Protein AF-0000000068866866 (afdb_homodimer)

Structure (mmCIF, N/CA/C/O backbone):
data_AF-0000000068866866-model_v1
#
loop_
_entity.id
_entity.type
_entity.pdbx_description
1 polymer 'Glycerol-3-phosphate dehydrogenase NAD-dependent N-terminal domain-containing protein'
#
loop_
_atom_site.group_PDB
_atom_site.id
_atom_site.type_symbol
_atom_site.label_atom_id
_atom_site.label_alt_id
_atom_site.label_comp_id
_atom_site.label_asym_id
_atom_site.label_entity_id
_atom_site.label_seq_id
_atom_site.pdbx_PDB_ins_code
_atom_site.Cartn_x
_atom_site.Cartn_y
_atom_site.Cartn_z
_atom_site.occupancy
_atom_site.B_iso_or_equiv
_atom_site.auth_seq_id
_atom_site.auth_comp_id
_atom_site.auth_asym_id
_atom_site.auth_atom_id
_atom_site.pdbx_PDB_model_num
ATOM 1 N N . VAL A 1 1 ? 4.801 -1.807 9.375 1 90.44 1 VAL A N 1
ATOM 2 C CA . VAL A 1 1 ? 4.746 -1.269 8.023 1 90.44 1 VAL A CA 1
ATOM 3 C C . VAL A 1 1 ? 5.047 0.228 8.047 1 90.44 1 VAL A C 1
ATOM 5 O O . VAL A 1 1 ? 4.566 0.95 8.922 1 90.44 1 VAL A O 1
ATOM 8 N N . ALA A 1 2 ? 5.969 0.629 7.219 1 95.12 2 ALA A N 1
ATOM 9 C CA . ALA A 1 2 ? 6.246 2.049 7.012 1 95.12 2 ALA A CA 1
ATOM 10 C C . ALA A 1 2 ? 5.812 2.494 5.617 1 95.12 2 ALA A C 1
ATOM 12 O O . ALA A 1 2 ? 6.25 1.925 4.617 1 95.12 2 ALA A O 1
ATOM 13 N N . LEU A 1 3 ? 4.949 3.484 5.59 1 97 3 LEU A N 1
ATOM 14 C CA . LEU A 1 3 ? 4.512 4.082 4.332 1 97 3 LEU A CA 1
ATOM 15 C C . LEU A 1 3 ? 5.238 5.398 4.074 1 97 3 LEU A C 1
ATOM 17 O O . LEU A 1 3 ? 5.203 6.305 4.91 1 97 3 LEU A O 1
ATOM 21 N N . ILE A 1 4 ? 5.906 5.434 2.93 1 97.19 4 ILE A N 1
ATOM 22 C CA . ILE A 1 4 ? 6.699 6.613 2.596 1 97.19 4 ILE A CA 1
ATOM 23 C C . ILE A 1 4 ? 5.926 7.5 1.623 1 97.19 4 ILE A C 1
ATOM 25 O O . ILE A 1 4 ? 5.793 7.168 0.442 1 97.19 4 ILE A O 1
ATOM 29 N N . GLY A 1 5 ? 5.453 8.641 2.098 1 95.38 5 GLY A N 1
ATOM 30 C CA . GLY A 1 5 ? 4.629 9.57 1.336 1 95.38 5 GLY A CA 1
ATOM 31 C C . GLY A 1 5 ? 3.236 9.742 1.915 1 95.38 5 GLY A C 1
ATOM 32 O O . GLY A 1 5 ? 2.537 8.766 2.17 1 95.38 5 GLY A O 1
ATOM 33 N N . SER A 1 6 ? 2.861 10.992 2.033 1 97.06 6 SER A N 1
ATOM 34 C CA . SER A 1 6 ? 1.593 11.312 2.678 1 97.06 6 SER A CA 1
ATOM 35 C C . SER A 1 6 ? 0.763 12.258 1.82 1 97.06 6 SER A C 1
ATOM 37 O O . SER A 1 6 ? -0.135 12.938 2.326 1 97.06 6 SER A O 1
ATOM 39 N N . GLY A 1 7 ? 1.132 12.352 0.548 1 95.06 7 GLY A N 1
ATOM 40 C CA . GLY A 1 7 ? 0.255 13.086 -0.352 1 95.06 7 GLY A CA 1
ATOM 41 C C . GLY A 1 7 ? -1.134 12.484 -0.452 1 95.06 7 GLY A C 1
ATOM 42 O O . GLY A 1 7 ? -1.554 11.727 0.427 1 95.06 7 GLY A O 1
ATOM 43 N N . ASN A 1 8 ? -1.877 12.891 -1.508 1 93 8 ASN A N 1
ATOM 44 C CA . ASN A 1 8 ? -3.229 12.391 -1.732 1 93 8 ASN A CA 1
ATOM 45 C C . ASN A 1 8 ? -3.254 10.867 -1.837 1 93 8 ASN A C 1
ATOM 47 O O . ASN A 1 8 ? -3.902 10.195 -1.032 1 93 8 ASN A O 1
ATOM 51 N N . TRP A 1 9 ? -2.355 10.359 -2.723 1 90.44 9 TRP A N 1
ATOM 52 C CA . TRP A 1 9 ? -2.332 8.922 -2.969 1 90.44 9 TRP A CA 1
ATOM 53 C C . TRP A 1 9 ? -1.753 8.172 -1.772 1 9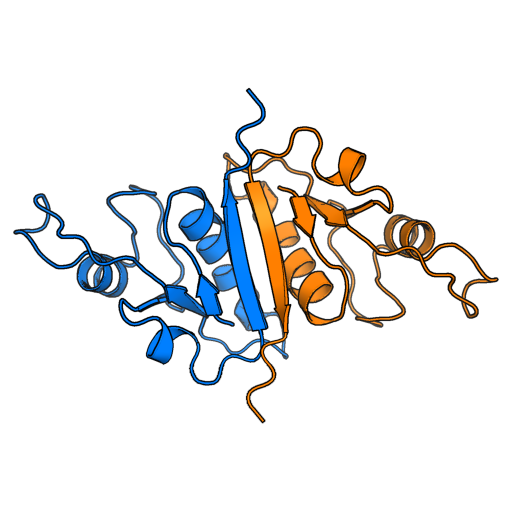0.44 9 TRP A C 1
ATOM 55 O O . TRP A 1 9 ? -2.229 7.09 -1.419 1 90.44 9 TRP A O 1
ATOM 65 N N . GLY A 1 10 ? -0.728 8.727 -1.109 1 94.62 10 GLY A N 1
ATOM 66 C CA . GLY A 1 10 ? -0.168 8.117 0.088 1 94.62 10 GLY A CA 1
ATOM 67 C C . GLY A 1 10 ? -1.172 7.992 1.219 1 94.62 10 GLY A C 1
ATOM 68 O O . GLY A 1 10 ? -1.282 6.938 1.844 1 94.62 10 GLY A O 1
ATOM 69 N N . SER A 1 11 ? -1.914 9.031 1.444 1 95.25 11 SER A N 1
ATOM 70 C CA . SER A 1 11 ? -2.924 9.031 2.498 1 95.25 11 SER A CA 1
ATOM 71 C C . SER A 1 11 ? -4.043 8.039 2.186 1 95.25 11 SER A C 1
ATOM 73 O O . SER A 1 11 ? -4.547 7.363 3.082 1 95.25 11 SER A O 1
ATOM 75 N N . ALA A 1 12 ? -4.426 7.977 0.932 1 91.5 12 ALA A N 1
ATOM 76 C CA . ALA A 1 12 ? -5.457 7.027 0.52 1 91.5 12 ALA A CA 1
ATOM 77 C C . ALA A 1 12 ? -5.016 5.59 0.779 1 91.5 12 ALA A C 1
ATOM 79 O O . ALA A 1 12 ? -5.766 4.797 1.353 1 91.5 12 ALA A O 1
ATOM 80 N N . ILE A 1 13 ? -3.779 5.324 0.356 1 92.56 13 ILE A N 1
ATOM 81 C CA . ILE A 1 13 ? -3.238 3.98 0.548 1 92.56 13 ILE A CA 1
ATOM 82 C C . ILE A 1 13 ? -3.1 3.689 2.041 1 92.56 13 ILE A C 1
ATOM 84 O O . ILE A 1 13 ? -3.387 2.576 2.49 1 92.56 13 ILE A O 1
ATOM 88 N N . ALA A 1 14 ? -2.652 4.672 2.797 1 93.75 14 ALA A N 1
ATOM 89 C CA . ALA A 1 14 ? -2.566 4.516 4.246 1 93.75 14 ALA A CA 1
ATOM 90 C C . ALA A 1 14 ? -3.916 4.117 4.836 1 93.75 14 ALA A C 1
ATOM 92 O O . ALA A 1 14 ? -3.984 3.254 5.715 1 93.75 14 ALA A O 1
ATOM 93 N N . THR A 1 15 ? -4.98 4.754 4.34 1 91.31 15 THR A N 1
ATOM 94 C CA . THR A 1 15 ? -6.324 4.461 4.824 1 91.31 15 THR A CA 1
ATOM 95 C C . THR A 1 15 ? -6.688 3.002 4.562 1 91.31 15 THR A C 1
ATOM 97 O O . THR A 1 15 ? -7.168 2.305 5.457 1 91.31 15 THR A O 1
ATOM 100 N N . GLU A 1 16 ? -6.387 2.547 3.393 1 88.12 16 GLU A N 1
ATOM 101 C CA . GLU A 1 16 ? -6.723 1.18 3.008 1 88.12 16 GLU A CA 1
ATOM 102 C C . GLU A 1 16 ? -5.938 0.164 3.834 1 88.12 16 GLU A C 1
ATOM 104 O O . GLU A 1 16 ? -6.496 -0.835 4.293 1 88.12 16 GLU A O 1
ATOM 109 N N . ILE A 1 17 ? -4.664 0.396 4.031 1 89.75 17 ILE A N 1
ATOM 110 C CA . ILE A 1 17 ? -3.805 -0.521 4.773 1 89.75 17 ILE A CA 1
ATOM 111 C C . ILE A 1 17 ? -4.195 -0.517 6.246 1 89.75 17 ILE A C 1
ATOM 113 O O . ILE A 1 17 ? -4.223 -1.567 6.891 1 89.75 17 ILE A O 1
ATOM 117 N N . GLY A 1 18 ? -4.484 0.622 6.75 1 89.19 18 GLY A N 1
ATOM 118 C CA . GLY A 1 18 ? -4.781 0.773 8.164 1 89.19 18 GLY A CA 1
ATOM 119 C C . GLY A 1 18 ? -6.066 0.083 8.586 1 89.19 18 GLY A C 1
ATOM 120 O O . GLY A 1 18 ? -6.184 -0.392 9.719 1 89.19 18 GLY A O 1
ATOM 121 N N . ILE A 1 19 ? -7.047 0.023 7.711 1 83.56 19 ILE A N 1
ATOM 122 C CA . ILE A 1 19 ? -8.344 -0.582 8.008 1 83.56 19 ILE A CA 1
ATOM 123 C C . ILE A 1 19 ? -8.164 -2.08 8.242 1 83.56 19 ILE A C 1
ATOM 125 O O . ILE A 1 19 ? -8.797 -2.65 9.141 1 83.56 19 ILE A O 1
ATOM 129 N N . ASN A 1 20 ? -7.25 -2.729 7.496 1 72.25 20 ASN A N 1
ATOM 130 C CA . ASN A 1 20 ? -7.16 -4.184 7.535 1 72.25 20 ASN A CA 1
ATOM 131 C C . ASN A 1 20 ? -5.898 -4.648 8.258 1 72.25 20 ASN A C 1
ATOM 133 O O . ASN A 1 20 ? -5.656 -5.848 8.391 1 72.25 20 ASN A O 1
ATOM 137 N N . ALA A 1 21 ? -5.074 -3.734 8.641 1 64.62 21 ALA A N 1
ATOM 138 C CA . ALA A 1 21 ? -3.82 -4.125 9.281 1 64.62 21 ALA A CA 1
ATOM 139 C C . ALA A 1 21 ? -4.074 -5.059 10.461 1 64.62 21 ALA A C 1
ATOM 141 O O . ALA A 1 21 ? -3.264 -5.945 10.742 1 64.62 21 ALA A O 1
ATOM 142 N N . LYS A 1 22 ? -5.176 -4.941 10.938 1 58.34 22 LYS A N 1
ATOM 143 C CA . LYS A 1 22 ? -5.527 -5.816 12.055 1 58.34 22 LYS A CA 1
ATOM 144 C C . LYS A 1 22 ? -5.855 -7.223 11.57 1 58.34 22 LYS A C 1
ATOM 146 O O . LYS A 1 22 ? -5.707 -8.195 12.312 1 58.34 22 LYS A O 1
ATOM 151 N N . ALA A 1 23 ? -6.195 -7.289 10.289 1 58.22 23 ALA A N 1
ATOM 152 C CA . ALA A 1 23 ? -6.688 -8.57 9.797 1 58.22 23 ALA A CA 1
ATOM 153 C C . ALA A 1 23 ? -5.535 -9.492 9.406 1 58.22 23 ALA A C 1
ATOM 155 O O . ALA A 1 23 ? -5.703 -10.711 9.312 1 58.22 23 ALA A O 1
ATOM 156 N N . CYS A 1 24 ? -4.359 -8.836 9.188 1 60.03 24 CYS A N 1
ATOM 157 C CA . CYS A 1 24 ? -3.205 -9.633 8.805 1 60.03 24 CYS A CA 1
ATOM 158 C C . CYS A 1 24 ? -2.254 -9.82 9.977 1 60.03 24 CYS A C 1
ATOM 160 O O . CYS A 1 24 ? -1.756 -8.844 10.539 1 60.03 24 CYS A O 1
ATOM 162 N N . ALA A 1 25 ? -2.188 -11.039 10.453 1 57 25 ALA A N 1
ATOM 163 C CA . ALA A 1 25 ? -1.415 -11.398 11.641 1 57 25 ALA A CA 1
ATOM 164 C C . ALA A 1 25 ? 0.018 -10.883 11.539 1 57 25 ALA A C 1
ATOM 166 O O . ALA A 1 25 ? 0.652 -10.594 12.555 1 57 25 ALA A O 1
ATOM 167 N N . ASP A 1 26 ? 0.473 -10.75 10.25 1 58.91 26 ASP A N 1
ATOM 168 C CA . ASP A 1 26 ? 1.887 -10.422 10.102 1 58.91 26 ASP A CA 1
ATOM 169 C C . ASP A 1 26 ? 2.105 -8.914 10.141 1 58.91 26 ASP A C 1
ATOM 171 O O . ASP A 1 26 ? 3.246 -8.445 10.133 1 58.91 26 ASP A O 1
ATOM 175 N N . PHE A 1 27 ? 0.975 -8.242 10.18 1 63.31 27 PHE A N 1
ATOM 176 C CA . PHE A 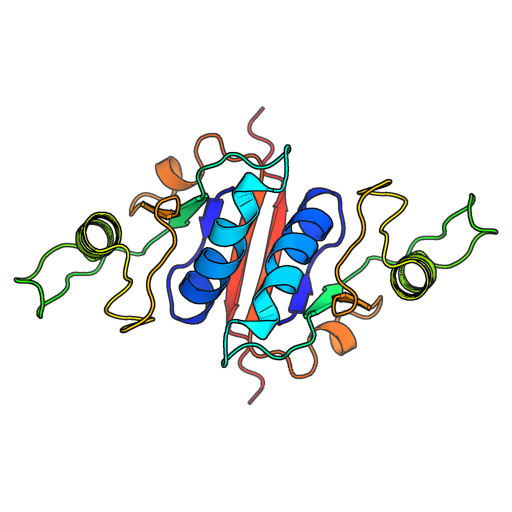1 27 ? 1.096 -6.785 10.219 1 63.31 27 PHE A CA 1
ATOM 177 C C . PHE A 1 27 ? 1.02 -6.273 11.656 1 63.31 27 PHE A C 1
ATOM 179 O O . PHE A 1 27 ? 0.247 -6.789 12.461 1 63.31 27 PHE A O 1
ATOM 186 N N . GLU A 1 28 ? 2.129 -5.508 11.891 1 68.25 28 GLU A N 1
ATOM 187 C CA . GLU A 1 28 ? 1.928 -4.734 13.109 1 68.25 28 GLU A CA 1
ATOM 188 C C . GLU A 1 28 ? 0.646 -3.908 13.039 1 68.25 28 GLU A C 1
ATOM 190 O O . GLU A 1 28 ? 0.232 -3.492 11.953 1 68.25 28 GLU A O 1
ATOM 195 N N . ASP A 1 29 ? 0.071 -3.678 14.07 1 77.88 29 ASP A N 1
ATOM 196 C CA . ASP A 1 29 ? -1.198 -2.965 14.18 1 77.88 29 ASP A CA 1
ATOM 197 C C . ASP A 1 29 ? -1.052 -1.512 13.734 1 77.88 29 ASP A C 1
ATOM 199 O O . ASP A 1 29 ? -1.978 -0.938 13.156 1 77.88 29 ASP A O 1
ATOM 203 N N . GLU A 1 30 ? 0.213 -1.09 13.914 1 89.56 30 GLU A N 1
ATOM 204 C CA . GLU A 1 30 ? 0.422 0.323 13.617 1 89.56 30 GLU A CA 1
ATOM 205 C C . GLU A 1 30 ? 1.102 0.505 12.258 1 89.56 30 GLU A C 1
ATOM 207 O O . GLU A 1 30 ? 2.014 -0.247 11.914 1 89.56 30 GLU A O 1
ATOM 212 N N . VAL A 1 31 ? 0.614 1.488 11.523 1 94.19 31 VAL A N 1
ATOM 213 C CA . VAL A 1 31 ? 1.225 1.891 10.258 1 94.19 31 VAL A CA 1
ATOM 214 C C . VAL A 1 31 ? 1.841 3.281 10.398 1 94.19 31 VAL A C 1
ATOM 216 O O . VAL A 1 31 ? 1.139 4.25 10.703 1 94.19 31 VAL A O 1
ATOM 219 N N . HIS A 1 32 ? 3.148 3.342 10.25 1 96.69 32 HIS A N 1
ATOM 220 C CA . HIS A 1 32 ? 3.812 4.641 10.242 1 96.69 32 HIS A CA 1
ATOM 221 C C . HIS A 1 32 ? 3.785 5.262 8.852 1 96.69 32 HIS A C 1
ATOM 223 O O . HIS A 1 32 ? 4.133 4.605 7.867 1 96.69 32 HIS A O 1
ATOM 229 N N . MET A 1 33 ? 3.326 6.469 8.781 1 98.25 33 MET A N 1
ATOM 230 C CA . MET A 1 33 ? 3.297 7.219 7.531 1 98.25 33 MET A CA 1
ATOM 231 C C . MET A 1 33 ? 4.246 8.414 7.59 1 98.25 33 MET A C 1
ATOM 233 O O . MET A 1 33 ? 4.109 9.281 8.453 1 98.25 33 MET A O 1
ATOM 237 N N . TRP A 1 34 ? 5.227 8.477 6.625 1 98.56 34 TRP A N 1
ATOM 238 C CA . TRP A 1 34 ? 6.18 9.578 6.594 1 98.56 34 TRP A CA 1
ATOM 239 C C . TRP A 1 34 ? 5.562 10.812 5.945 1 98.56 34 TRP A C 1
ATOM 241 O O . TRP A 1 34 ? 4.91 10.711 4.902 1 98.56 34 TRP A O 1
ATOM 251 N N . VAL A 1 35 ? 5.715 11.867 6.59 1 98.5 35 VAL A N 1
ATOM 252 C CA . VAL A 1 35 ? 5.195 13.156 6.141 1 98.5 35 VAL A CA 1
ATOM 253 C C . VAL A 1 35 ? 6.336 14.172 6.043 1 98.5 35 VAL A C 1
ATOM 255 O O . VAL A 1 35 ? 7.082 14.367 7.004 1 98.5 35 VAL A O 1
ATOM 258 N N . PHE A 1 36 ? 6.566 14.742 4.809 1 97.38 36 PHE A N 1
ATOM 259 C CA . PHE A 1 36 ? 7.395 15.938 4.758 1 97.38 36 PHE A CA 1
ATOM 260 C C . PHE A 1 36 ? 6.715 17.094 5.473 1 97.38 36 PHE A C 1
ATOM 262 O O . PHE A 1 36 ? 5.684 17.594 5.016 1 97.38 36 PHE A O 1
ATOM 269 N N . GLU A 1 37 ? 7.332 17.484 6.621 1 98 37 GLU A N 1
ATOM 270 C CA . GLU A 1 37 ? 6.617 18.375 7.531 1 98 37 GLU A CA 1
ATOM 271 C C . GLU A 1 37 ? 6.254 19.688 6.848 1 98 37 GLU A C 1
ATOM 273 O O . GLU A 1 37 ? 7.066 20.25 6.121 1 98 37 GLU A O 1
ATOM 278 N N . GLU A 1 38 ? 5.102 20.031 6.91 1 97.88 38 GLU A N 1
ATOM 279 C CA . GLU A 1 38 ? 4.504 21.312 6.527 1 97.88 38 GLU A CA 1
ATOM 280 C C . GLU A 1 38 ? 3.611 21.859 7.641 1 97.88 38 GLU A C 1
ATOM 282 O O . GLU A 1 38 ? 3.338 21.172 8.625 1 97.88 38 GLU A O 1
ATOM 287 N N . TYR A 1 39 ? 3.287 23.094 7.461 1 98.25 39 TYR A N 1
ATOM 288 C CA . TYR A 1 39 ? 2.494 23.719 8.516 1 98.25 39 TYR A CA 1
ATOM 289 C C . TYR A 1 39 ? 1.117 24.125 8 1 98.25 39 TYR A C 1
ATOM 291 O O . TYR A 1 39 ? 0.992 24.641 6.891 1 98.25 39 TYR A O 1
ATOM 299 N N . VAL A 1 40 ? 0.07 23.828 8.852 1 97.88 40 VAL A N 1
ATOM 300 C CA . VAL A 1 40 ? -1.325 23.984 8.445 1 97.88 40 VAL A CA 1
ATOM 301 C C . VAL A 1 40 ? -1.853 25.328 8.922 1 97.88 40 VAL A C 1
ATOM 303 O O . VAL A 1 40 ? -2.205 25.5 10.094 1 97.88 40 VAL A O 1
ATOM 306 N N . LYS A 1 41 ? -2.002 26.25 8.023 1 96.88 41 LYS A N 1
ATOM 307 C CA . LYS A 1 41 ? -2.438 27.594 8.359 1 96.88 41 LYS A CA 1
ATOM 308 C C . LYS A 1 41 ? -3.83 27.594 8.984 1 96.88 41 LYS A C 1
ATOM 310 O O . LYS A 1 41 ? -4.07 28.266 9.992 1 96.88 41 LYS A O 1
ATOM 315 N N . GLU A 1 42 ? -4.715 26.734 8.47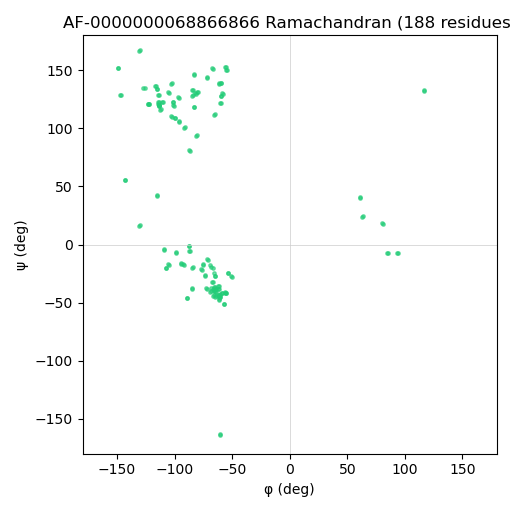7 1 95.25 42 GLU A N 1
ATOM 316 C CA . GLU A 1 42 ? -6.105 26.641 8.922 1 95.25 42 GLU A CA 1
ATOM 317 C C . GLU A 1 42 ? -6.203 26.031 10.312 1 95.25 42 GLU A C 1
ATOM 319 O O . GLU A 1 42 ? -7.238 26.125 10.977 1 95.25 42 GLU A O 1
ATOM 324 N N . GLU A 1 43 ? -5.121 25.469 10.711 1 96.25 43 GLU A N 1
ATOM 325 C CA . GLU A 1 43 ? -5.031 24.891 12.055 1 96.25 43 GLU A CA 1
ATOM 326 C C . GLU A 1 43 ? -4.012 25.641 12.898 1 96.25 43 GLU A C 1
ATOM 328 O O . GLU A 1 43 ? -3.148 25.031 13.531 1 96.25 43 GLU A O 1
ATOM 333 N N . ASP A 1 44 ? -3.973 26.953 12.836 1 96.31 44 ASP A N 1
ATOM 334 C CA . ASP A 1 44 ? -3.148 27.859 13.633 1 96.31 44 ASP A CA 1
ATOM 335 C C . ASP A 1 44 ? -1.663 27.625 13.359 1 96.31 44 ASP A C 1
ATOM 337 O O . ASP A 1 44 ? -0.835 27.734 14.266 1 96.31 44 ASP A O 1
ATOM 341 N N . GLY A 1 45 ? -1.328 27.094 12.211 1 97.75 45 GLY A N 1
ATOM 342 C CA . GLY A 1 45 ? 0.066 26.922 11.836 1 97.75 45 GLY A CA 1
ATOM 343 C C . GLY A 1 45 ? 0.707 25.703 12.461 1 97.75 45 GLY A C 1
ATOM 344 O O . GLY A 1 45 ? 1.934 25.594 12.531 1 97.75 45 GLY A O 1
ATOM 345 N N . LYS A 1 46 ? -0.116 24.812 12.914 1 98.38 46 LYS A N 1
ATOM 346 C CA . LYS A 1 46 ? 0.402 23.578 13.5 1 98.38 46 LYS A CA 1
ATOM 347 C C . LYS A 1 46 ? 1.072 22.703 12.438 1 98.38 46 LYS A C 1
ATOM 349 O O . LYS A 1 46 ? 0.705 22.766 11.258 1 98.38 46 LYS A O 1
ATOM 354 N N . PRO A 1 47 ? 2.094 21.875 12.922 1 98.62 47 PRO A N 1
ATOM 355 C CA . PRO A 1 47 ? 2.674 20.906 11.984 1 98.62 47 PRO A CA 1
ATOM 356 C C . PRO A 1 47 ? 1.646 19.922 11.445 1 98.62 47 PRO A C 1
ATOM 358 O O . PRO A 1 47 ? 0.768 19.469 12.188 1 98.62 47 PRO A O 1
ATOM 361 N N . LEU A 1 48 ? 1.729 19.625 10.203 1 98.75 48 LEU A N 1
ATOM 362 C CA . LEU A 1 48 ? 0.78 18.703 9.57 1 98.75 48 LEU A CA 1
ATOM 363 C C . LEU A 1 48 ? 0.756 17.359 10.289 1 98.75 48 LEU A C 1
ATOM 365 O O . LEU A 1 48 ? -0.309 16.766 10.461 1 98.75 48 LEU A O 1
ATOM 369 N N . THR A 1 49 ? 1.957 16.812 10.703 1 98.75 49 THR A N 1
ATOM 370 C CA . THR A 1 49 ? 2.004 15.539 11.414 1 98.75 49 THR A CA 1
ATOM 371 C C . THR A 1 49 ? 1.185 15.602 12.695 1 98.75 49 THR A C 1
ATOM 373 O O . THR A 1 49 ? 0.45 14.664 13.016 1 98.75 49 THR A O 1
ATOM 376 N N . GLN A 1 50 ? 1.292 16.703 13.406 1 98.75 50 GLN A N 1
ATOM 377 C CA . GLN A 1 50 ? 0.51 16.859 14.625 1 98.75 50 GLN A CA 1
ATOM 378 C C . GLN A 1 50 ? -0.985 16.891 14.32 1 98.75 50 GLN A C 1
ATOM 380 O O . GLN A 1 50 ? -1.776 16.25 15.008 1 98.75 50 GLN A O 1
ATOM 385 N N . VAL A 1 51 ? -1.376 17.625 13.305 1 98.69 51 VAL A N 1
ATOM 386 C CA . VAL A 1 51 ? -2.775 17.75 12.906 1 98.69 51 VAL A CA 1
ATOM 387 C C . VAL A 1 51 ? -3.318 16.375 12.516 1 98.69 51 VAL A C 1
ATOM 389 O O . VAL A 1 51 ? -4.395 15.977 12.969 1 98.69 51 VAL A O 1
ATOM 392 N N . ILE A 1 52 ? -2.59 15.586 11.734 1 98.69 52 ILE A N 1
ATOM 393 C CA . ILE A 1 52 ? -3.008 14.258 11.297 1 98.69 52 ILE A CA 1
ATOM 394 C C . ILE A 1 52 ? -3.186 13.352 12.508 1 98.69 52 ILE A C 1
ATOM 396 O O . ILE A 1 52 ? -4.191 12.648 12.625 1 98.69 52 ILE A O 1
ATOM 400 N N . ASN A 1 53 ? -2.23 13.445 13.43 1 98.62 53 ASN A N 1
ATOM 401 C CA . ASN A 1 53 ? -2.254 12.531 14.57 1 98.62 53 ASN A CA 1
ATOM 402 C C . ASN A 1 53 ? -3.352 12.906 15.562 1 98.62 53 ASN A C 1
ATOM 404 O O . ASN A 1 53 ? -3.895 12.039 16.25 1 98.62 53 ASN A O 1
ATOM 408 N N . GLU A 1 54 ? -3.742 14.109 15.625 1 98.38 54 GLU A N 1
ATOM 409 C CA . GLU A 1 54 ? -4.781 14.57 16.547 1 98.38 54 GLU A CA 1
ATOM 410 C C . GLU A 1 54 ? -6.172 14.359 15.945 1 98.38 54 GLU A C 1
ATOM 412 O O . GLU A 1 54 ? -7.094 13.938 16.656 1 98.38 54 GLU A O 1
ATOM 417 N N . LEU A 1 55 ? -6.336 14.57 14.641 1 98 55 LEU A N 1
ATOM 418 C CA . LEU A 1 55 ? -7.656 14.586 14.023 1 98 55 LEU A CA 1
ATOM 419 C C . LEU A 1 55 ? -7.891 13.305 13.227 1 98 55 LEU A C 1
ATOM 421 O O . LEU A 1 55 ? -9.008 13.039 12.781 1 98 55 LEU A O 1
ATOM 425 N N . ASN A 1 56 ? -6.785 12.602 12.953 1 98.31 56 ASN A N 1
ATOM 426 C CA . ASN A 1 56 ? -6.824 11.445 12.062 1 98.31 56 ASN A CA 1
ATOM 427 C C . ASN A 1 56 ? -7.293 11.828 10.664 1 98.31 56 ASN A C 1
ATOM 429 O O . ASN A 1 56 ? -8.086 11.109 10.055 1 98.31 56 ASN A O 1
ATOM 433 N N . GLU A 1 57 ? -6.785 12.93 10.297 1 98.06 57 GLU A N 1
ATOM 434 C CA . GLU A 1 57 ? -7.133 13.445 8.977 1 98.06 57 GLU A CA 1
ATOM 435 C C . GLU A 1 57 ? -5.969 14.211 8.359 1 98.06 57 GLU A C 1
ATOM 437 O O . GLU A 1 57 ? -5.348 15.055 9.023 1 98.06 57 GLU A O 1
ATOM 442 N N . ASN A 1 58 ? -5.598 13.891 7.164 1 98.19 58 ASN A N 1
ATOM 443 C CA . ASN A 1 58 ? -4.707 14.742 6.379 1 98.19 58 ASN A CA 1
ATOM 444 C C . ASN A 1 58 ? -5.469 15.891 5.719 1 98.19 58 ASN A C 1
ATOM 446 O O . ASN A 1 58 ? -5.934 15.758 4.586 1 98.19 58 ASN A O 1
ATOM 450 N N . VAL A 1 59 ? -5.488 16.953 6.359 1 98.12 59 VAL A N 1
ATOM 451 C CA . VAL A 1 59 ? -6.3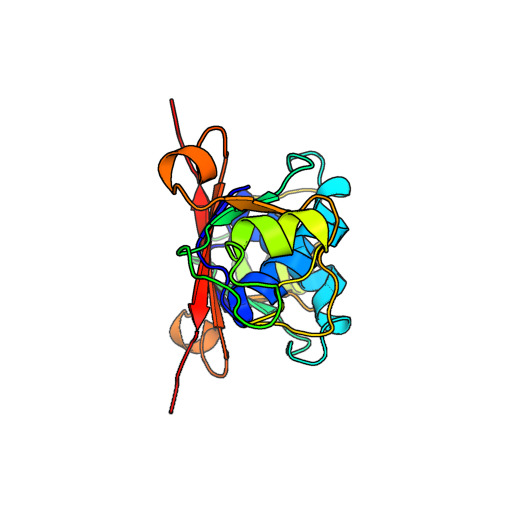98 18.031 5.992 1 98.12 59 VAL A CA 1
ATOM 452 C C . VAL A 1 59 ? -5.887 18.734 4.738 1 98.12 59 VAL A C 1
ATOM 454 O O . VAL A 1 59 ? -6.625 19.484 4.09 1 98.12 59 VAL A O 1
ATOM 457 N N . ILE A 1 60 ? -4.633 18.562 4.371 1 97.69 60 ILE A N 1
ATOM 458 C CA . ILE A 1 60 ? -4.066 19.219 3.195 1 97.69 60 ILE A CA 1
ATOM 459 C C . ILE A 1 60 ? -4.27 18.328 1.966 1 97.69 60 ILE A C 1
ATOM 461 O O . ILE A 1 60 ? -4.781 18.781 0.942 1 97.69 60 ILE A O 1
ATOM 465 N N . TYR A 1 61 ? -4.016 17.109 2.049 1 96.38 61 TYR A N 1
ATOM 466 C CA . TYR A 1 61 ? -3.914 16.297 0.841 1 96.38 61 TYR A CA 1
ATOM 467 C C . TYR A 1 61 ? -5.121 15.375 0.698 1 96.38 61 TYR A C 1
ATOM 469 O O . TYR A 1 61 ? -5.391 14.859 -0.389 1 96.38 61 TYR A O 1
ATOM 477 N N . LEU A 1 62 ? -5.836 15.109 1.786 1 96.19 62 LEU A N 1
ATOM 478 C CA . LEU A 1 62 ? -7.008 14.242 1.744 1 96.19 62 LEU A CA 1
ATOM 479 C C . LEU A 1 62 ? -8.094 14.75 2.691 1 96.19 62 LEU A C 1
ATOM 481 O O . LEU A 1 62 ? -8.539 14.016 3.574 1 96.19 62 LEU A O 1
ATOM 485 N N . PRO A 1 63 ? -8.469 15.969 2.514 1 96.75 63 PRO A N 1
ATOM 486 C CA . PRO A 1 63 ? -9.445 16.578 3.428 1 96.75 63 PRO A CA 1
ATOM 487 C C . PRO A 1 63 ? -10.797 15.859 3.408 1 96.75 63 PRO A C 1
ATOM 489 O O . PRO A 1 63 ? -11.25 15.43 2.35 1 96.75 63 PRO A O 1
ATOM 492 N N . GLY A 1 64 ? -11.414 15.68 4.543 1 95.25 64 GLY A N 1
ATOM 493 C CA . GLY A 1 64 ? -12.758 15.117 4.641 1 95.25 64 GLY A CA 1
ATOM 494 C C . GLY A 1 64 ? -12.766 13.617 4.84 1 95.25 64 GLY A C 1
ATOM 495 O O . GLY A 1 64 ? -13.812 13.023 5.066 1 95.25 64 GLY A O 1
ATOM 496 N N . ILE A 1 6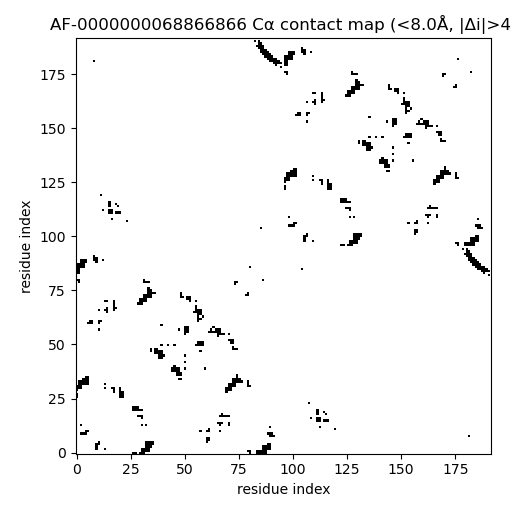5 ? -11.664 12.977 4.766 1 94.06 65 ILE A N 1
ATOM 497 C CA . ILE A 1 65 ? -11.562 11.531 4.934 1 94.06 65 ILE A CA 1
ATOM 498 C C . ILE A 1 65 ? -10.766 11.219 6.199 1 94.06 65 ILE A C 1
ATOM 500 O O . ILE A 1 65 ? -9.656 11.719 6.383 1 94.06 65 ILE A O 1
ATOM 504 N N . LYS A 1 66 ? -11.328 10.391 7.035 1 95.69 66 LYS A N 1
ATOM 505 C CA . LYS A 1 66 ? -10.641 9.992 8.266 1 95.69 66 LYS A CA 1
ATOM 506 C C . LYS A 1 66 ? -9.695 8.828 8.008 1 95.69 66 LYS A C 1
ATOM 508 O O . LYS A 1 66 ? -10.062 7.855 7.348 1 95.69 66 LYS A O 1
ATOM 513 N N . LEU A 1 67 ? -8.555 9.023 8.531 1 95.88 67 LEU A N 1
ATOM 514 C CA . LEU A 1 67 ? -7.613 7.91 8.57 1 95.88 67 LEU A CA 1
ATOM 515 C C . LEU A 1 67 ? -7.883 7.016 9.773 1 95.88 67 LEU A C 1
ATOM 517 O O . LEU A 1 67 ? -8.32 7.492 10.828 1 95.88 67 LEU A O 1
ATOM 521 N N . PRO A 1 68 ? -7.633 5.781 9.539 1 94.44 68 PRO A N 1
ATOM 522 C CA . PRO A 1 68 ? -7.707 4.91 10.719 1 94.44 68 PRO A CA 1
ATOM 523 C C . PRO A 1 68 ? -6.781 5.367 11.844 1 94.44 68 PRO A C 1
ATOM 525 O O . PRO A 1 68 ? -5.699 5.898 11.586 1 94.44 68 PRO A O 1
ATOM 528 N N . LYS A 1 69 ? -7.125 5.062 13.086 1 95.06 69 LYS A N 1
ATOM 529 C CA . LYS A 1 69 ? -6.414 5.555 14.266 1 95.06 69 LYS A CA 1
ATOM 530 C C . LYS A 1 69 ? -5.008 4.973 14.344 1 95.06 69 LYS A C 1
ATOM 532 O O . LYS A 1 69 ? -4.141 5.523 15.031 1 95.06 69 LYS A O 1
ATOM 537 N N . ASN A 1 70 ? -4.836 3.898 13.648 1 94.62 70 ASN A N 1
ATOM 538 C CA . ASN A 1 70 ? -3.545 3.227 13.742 1 94.62 70 ASN A CA 1
ATOM 539 C C . ASN A 1 70 ? -2.543 3.793 12.742 1 94.62 70 ASN A C 1
ATOM 541 O O . ASN A 1 70 ? -1.399 3.336 12.672 1 94.62 70 ASN A O 1
ATOM 545 N N . ILE A 1 71 ? -2.965 4.746 11.961 1 96.25 71 ILE A N 1
ATOM 546 C CA . ILE A 1 71 ? -2.029 5.465 11.109 1 96.25 71 ILE A CA 1
ATOM 547 C C . ILE A 1 71 ? -1.347 6.574 11.906 1 96.25 71 ILE A C 1
ATOM 549 O O . ILE A 1 71 ? -2.01 7.48 12.414 1 96.25 71 ILE A O 1
ATOM 553 N N . ILE A 1 72 ? -0.051 6.48 12.016 1 97.62 72 ILE A N 1
ATOM 554 C CA . ILE A 1 72 ? 0.716 7.465 12.773 1 97.62 72 ILE A CA 1
ATOM 555 C C . ILE A 1 72 ? 1.618 8.258 11.828 1 97.62 72 ILE A C 1
ATOM 557 O O . ILE A 1 72 ? 2.5 7.688 11.188 1 97.62 72 ILE A O 1
ATOM 561 N N . ALA A 1 73 ? 1.442 9.531 11.781 1 98.62 73 ALA A N 1
ATOM 562 C CA . ALA A 1 73 ? 2.254 10.398 10.93 1 98.62 73 ALA A CA 1
ATOM 563 C C . ALA A 1 73 ? 3.582 10.734 11.602 1 98.62 73 ALA A C 1
ATOM 565 O O . ALA A 1 73 ? 3.613 11.125 12.773 1 98.62 73 ALA A O 1
ATOM 566 N N . LYS A 1 74 ? 4.641 10.57 10.891 1 98.5 74 LYS A N 1
ATOM 567 C CA . LYS A 1 74 ? 5.984 10.844 11.391 1 98.5 74 LYS A CA 1
ATOM 568 C C . LYS A 1 74 ? 6.742 11.781 10.453 1 98.5 74 LYS A C 1
ATOM 570 O O . LYS A 1 74 ? 6.793 11.555 9.242 1 98.5 74 LYS A O 1
ATOM 575 N N . PRO A 1 75 ? 7.41 12.781 10.977 1 98.31 75 PRO A N 1
ATOM 576 C CA . PRO A 1 75 ? 8.141 13.727 10.133 1 98.31 75 PRO A CA 1
ATOM 577 C C . PRO A 1 75 ? 9.602 13.32 9.922 1 98.31 75 PRO A C 1
ATOM 579 O O . PRO A 1 75 ? 10.273 13.867 9.047 1 98.31 75 PRO A O 1
ATOM 582 N N . ASP A 1 76 ? 10.109 12.438 10.758 1 98.19 76 ASP A N 1
ATOM 583 C CA . ASP A 1 76 ? 11.469 11.93 10.633 1 98.19 76 ASP A CA 1
ATOM 584 C C . ASP A 1 76 ? 11.492 10.555 9.977 1 98.19 76 ASP A C 1
ATOM 586 O O . ASP A 1 76 ? 10.93 9.594 10.508 1 98.19 76 ASP A O 1
ATOM 590 N N . ILE A 1 77 ? 12.133 10.461 8.875 1 96.75 77 ILE A N 1
ATOM 591 C CA . ILE A 1 77 ? 12.102 9.242 8.078 1 96.75 77 ILE A CA 1
ATOM 592 C C . ILE A 1 77 ? 12.75 8.102 8.859 1 96.75 77 ILE A C 1
ATOM 594 O O . ILE A 1 77 ? 12.32 6.949 8.766 1 96.75 77 ILE A O 1
ATOM 598 N N . LYS A 1 78 ? 13.836 8.414 9.594 1 96.5 78 LYS A N 1
ATOM 599 C CA . LYS A 1 78 ? 14.508 7.387 10.383 1 96.5 78 LYS A CA 1
ATOM 600 C C . LYS A 1 78 ? 13.562 6.789 11.43 1 96.5 78 LYS A C 1
ATOM 602 O O . LYS A 1 78 ? 13.5 5.57 11.586 1 96.5 78 LYS A O 1
ATOM 607 N N . GLU A 1 79 ? 12.844 7.617 12.07 1 96.38 79 GLU A N 1
ATOM 608 C CA . GLU A 1 79 ? 11.867 7.16 13.055 1 96.38 79 GLU A CA 1
ATOM 609 C C . GLU A 1 79 ? 10.734 6.391 12.383 1 96.38 79 GLU A C 1
ATOM 611 O O . GLU A 1 79 ? 10.234 5.406 12.938 1 96.38 79 GLU A O 1
ATOM 616 N N . CYS A 1 80 ? 10.344 6.867 11.234 1 96.88 80 CYS A N 1
ATOM 617 C CA . CYS A 1 80 ? 9.234 6.27 10.508 1 96.88 80 CYS A CA 1
ATOM 618 C C . CYS A 1 80 ? 9.531 4.824 10.141 1 96.88 80 CYS A C 1
ATOM 620 O O . CYS A 1 80 ? 8.656 3.963 10.227 1 96.88 80 CYS A O 1
ATOM 622 N N . VAL A 1 81 ? 10.797 4.555 9.82 1 95 81 VAL A N 1
ATOM 623 C CA . VAL A 1 81 ? 11.094 3.23 9.281 1 95 81 VAL A CA 1
ATOM 624 C C . VAL A 1 81 ? 11.641 2.332 10.391 1 95 81 VAL A C 1
ATOM 626 O O . VAL A 1 81 ? 11.852 1.135 10.18 1 95 81 VAL A O 1
ATOM 629 N N . MET A 1 82 ? 11.867 2.959 11.508 1 92.38 82 MET A N 1
ATOM 630 C CA . MET A 1 82 ? 12.422 2.182 12.609 1 92.38 82 MET A CA 1
ATOM 631 C C . MET A 1 82 ? 11.492 1.038 13 1 92.38 82 MET A C 1
ATOM 633 O O . MET A 1 82 ? 10.32 1.263 13.297 1 92.38 82 MET A O 1
ATOM 637 N N . GLY A 1 83 ? 11.938 -0.238 12.953 1 88.5 83 GLY A N 1
ATOM 638 C CA . GLY A 1 83 ? 11.18 -1.405 13.383 1 88.5 83 GLY A CA 1
ATOM 639 C C . GLY A 1 83 ? 10.258 -1.948 12.305 1 88.5 83 GLY A C 1
ATOM 640 O O . GLY A 1 83 ? 9.633 -2.994 12.492 1 88.5 83 GLY A O 1
ATOM 641 N N . ALA A 1 84 ? 10.172 -1.257 11.273 1 90 84 ALA A N 1
ATOM 642 C CA . ALA A 1 84 ? 9.289 -1.727 10.211 1 90 84 ALA A CA 1
ATOM 643 C C . ALA A 1 84 ? 9.875 -2.945 9.508 1 90 84 ALA A C 1
ATOM 645 O O . ALA A 1 84 ? 11.086 -3.02 9.289 1 90 84 ALA A O 1
ATOM 646 N N . THR A 1 85 ? 9.016 -3.834 9.125 1 87.31 85 THR A N 1
ATOM 647 C CA . THR A 1 85 ? 9.445 -5.031 8.406 1 87.31 85 THR A CA 1
ATOM 648 C C . THR A 1 85 ? 9.336 -4.832 6.898 1 87.31 85 THR A C 1
ATOM 650 O O . THR A 1 85 ? 9.938 -5.578 6.125 1 87.31 85 THR A O 1
ATOM 653 N N . MET A 1 86 ? 8.578 -3.801 6.477 1 90.81 86 MET A N 1
ATOM 654 C CA . MET A 1 86 ? 8.406 -3.48 5.059 1 90.81 86 MET A CA 1
ATOM 655 C C . MET A 1 86 ? 8.203 -1.982 4.863 1 90.81 86 MET A C 1
ATOM 657 O O . MET A 1 86 ? 7.762 -1.286 5.777 1 90.81 86 MET A O 1
ATOM 661 N N . MET A 1 87 ? 8.617 -1.565 3.713 1 94.06 87 MET A N 1
ATOM 662 C CA . MET A 1 87 ? 8.391 -0.187 3.289 1 94.06 87 MET A CA 1
ATOM 663 C C . MET A 1 87 ? 7.473 -0.139 2.07 1 94.06 87 MET A C 1
ATOM 665 O O . MET A 1 87 ? 7.625 -0.937 1.144 1 94.06 87 MET A O 1
ATOM 669 N N . VAL A 1 88 ? 6.539 0.725 2.152 1 95.69 88 VAL A N 1
ATOM 670 C CA . VAL A 1 88 ? 5.621 0.962 1.042 1 95.69 88 VAL A CA 1
ATOM 671 C C . VAL A 1 88 ? 5.832 2.369 0.489 1 95.69 88 VAL A C 1
ATOM 673 O O . VAL A 1 88 ? 5.711 3.355 1.22 1 95.69 88 VAL A O 1
ATOM 676 N N . PHE A 1 89 ? 6.176 2.449 -0.768 1 96.88 89 PHE A N 1
ATOM 677 C CA . PHE A 1 89 ? 6.309 3.725 -1.462 1 96.88 89 PHE A CA 1
ATOM 678 C C . PHE A 1 89 ? 5.129 3.957 -2.398 1 96.88 89 PHE A C 1
ATOM 680 O O . PHE A 1 89 ? 4.754 3.066 -3.164 1 96.88 89 PHE A O 1
ATOM 687 N N . VAL A 1 90 ? 4.555 5.109 -2.285 1 94.94 90 VAL A N 1
ATOM 688 C CA . VAL A 1 90 ? 3.443 5.469 -3.162 1 94.94 90 VAL A CA 1
ATOM 689 C C . VAL A 1 90 ? 3.865 6.609 -4.086 1 94.94 90 VAL A C 1
ATOM 691 O O . VAL A 1 90 ? 4.27 7.68 -3.621 1 94.94 90 VAL A O 1
ATOM 694 N N . ILE A 1 91 ? 3.82 6.344 -5.363 1 93 91 ILE A N 1
ATOM 695 C CA . ILE A 1 91 ? 4.246 7.305 -6.375 1 93 91 ILE A CA 1
ATOM 696 C C . ILE A 1 91 ? 3.096 7.582 -7.344 1 93 91 ILE A C 1
ATOM 698 O O . ILE A 1 91 ? 2.547 6.656 -7.945 1 93 91 ILE A O 1
ATOM 702 N N . PRO A 1 92 ? 2.738 8.836 -7.383 1 90.19 92 PRO A N 1
ATOM 703 C CA . PRO A 1 92 ? 1.741 9.117 -8.422 1 90.19 92 PRO A CA 1
ATOM 704 C C . PRO A 1 92 ? 2.227 8.75 -9.82 1 90.19 92 PRO A C 1
ATOM 706 O O . PRO A 1 92 ? 3.408 8.922 -10.133 1 90.19 92 PRO A O 1
ATOM 709 N N . HIS A 1 93 ? 1.367 8.016 -10.484 1 81.31 93 HIS A N 1
ATOM 710 C CA . HIS A 1 93 ? 1.696 7.742 -11.883 1 81.31 93 HIS A CA 1
ATOM 711 C C . HIS A 1 93 ? 1.093 8.789 -12.805 1 81.31 93 HIS A C 1
ATOM 713 O O . HIS A 1 93 ? -0.127 8.969 -12.836 1 81.31 93 HIS A O 1
ATOM 719 N N . ASN A 1 94 ? 1.757 9.789 -13.305 1 67.62 94 ASN A N 1
ATOM 720 C CA . ASN A 1 94 ? 1.318 10.781 -14.273 1 67.62 94 ASN A CA 1
ATOM 721 C C . ASN A 1 94 ? 1.528 10.305 -15.711 1 67.62 94 ASN A C 1
ATOM 723 O O . ASN A 1 94 ? 2.629 9.891 -16.078 1 67.62 94 ASN A O 1
ATOM 727 N N . PHE A 1 95 ? 0.643 9.461 -16.297 1 51.25 95 PHE A N 1
ATOM 728 C CA . PHE A 1 95 ? 0.775 9.156 -17.719 1 51.25 95 PHE A CA 1
ATOM 729 C C . PHE A 1 95 ? 0.528 10.406 -18.562 1 51.25 95 PHE A C 1
ATOM 731 O O . PHE A 1 95 ? 0.898 10.445 -19.734 1 51.25 95 PHE A O 1
ATOM 738 N N . LEU A 1 96 ? -0.176 11.539 -18.281 1 36.5 96 LEU A N 1
ATOM 739 C CA . LEU A 1 96 ? -0.15 12.352 -19.484 1 36.5 96 LEU A CA 1
ATOM 740 C C . LEU A 1 96 ? 1.261 12.852 -19.781 1 36.5 96 LEU A C 1
ATOM 742 O O . LEU A 1 96 ? 2.031 13.117 -18.859 1 36.5 96 LEU A O 1
ATOM 746 N N . VAL B 1 1 ? -4.676 1.463 -9.492 1 90.44 1 VAL B N 1
ATOM 747 C CA . VAL B 1 1 ? -3.506 1.261 -8.648 1 90.44 1 VAL B CA 1
ATOM 748 C C . VAL B 1 1 ? -2.668 0.107 -9.195 1 90.44 1 VAL B C 1
ATOM 750 O O . VAL B 1 1 ? -3.209 -0.922 -9.602 1 90.44 1 VAL B O 1
ATOM 753 N N . ALA B 1 2 ? -1.412 0.366 -9.359 1 95.12 2 ALA B N 1
ATOM 754 C CA . ALA B 1 2 ? -0.463 -0.688 -9.703 1 95.12 2 ALA B CA 1
ATOM 755 C C . ALA B 1 2 ? 0.481 -0.981 -8.539 1 95.12 2 ALA B C 1
ATOM 757 O O . ALA B 1 2 ? 1.157 -0.08 -8.039 1 95.12 2 ALA B O 1
ATOM 758 N N . LEU B 1 3 ? 0.493 -2.227 -8.117 1 97 3 LEU B N 1
ATOM 759 C CA . LEU B 1 3 ? 1.407 -2.682 -7.074 1 97 3 LEU B CA 1
ATOM 760 C C . LEU B 1 3 ? 2.59 -3.432 -7.68 1 97 3 LEU B C 1
ATOM 762 O O . LEU B 1 3 ? 2.404 -4.402 -8.422 1 97 3 LEU B O 1
ATOM 766 N N . ILE B 1 4 ? 3.777 -2.91 -7.363 1 97.12 4 ILE B N 1
ATOM 767 C CA . ILE B 1 4 ? 4.988 -3.496 -7.93 1 97.12 4 ILE B CA 1
ATOM 768 C C . ILE B 1 4 ? 5.645 -4.418 -6.902 1 97.12 4 ILE B C 1
ATOM 770 O O . ILE B 1 4 ? 6.238 -3.949 -5.93 1 97.12 4 ILE B O 1
ATOM 774 N N . GLY B 1 5 ? 5.582 -5.723 -7.148 1 95.38 5 GLY B N 1
ATOM 775 C CA . GLY B 1 5 ? 6.082 -6.746 -6.242 1 95.38 5 GLY B CA 1
ATOM 776 C C . GLY B 1 5 ? 4.992 -7.66 -5.715 1 95.38 5 GLY B C 1
ATOM 777 O O . GLY B 1 5 ? 3.971 -7.188 -5.211 1 95.38 5 GLY B O 1
ATOM 778 N N . SER B 1 6 ? 5.289 -8.938 -5.773 1 97.06 6 SER B N 1
ATOM 779 C CA . SER B 1 6 ? 4.293 -9.938 -5.402 1 97.06 6 SER B CA 1
ATOM 780 C C . SER B 1 6 ? 4.871 -10.961 -4.438 1 97.06 6 SER B C 1
ATOM 782 O O . SER B 1 6 ? 4.34 -12.062 -4.301 1 97.06 6 SER B O 1
ATOM 784 N N . GLY B 1 7 ? 6 -10.609 -3.85 1 95.12 7 GLY B N 1
ATOM 785 C CA . GLY B 1 7 ? 6.484 -11.461 -2.771 1 95.12 7 GLY B CA 1
ATOM 786 C C . GLY B 1 7 ? 5.512 -11.555 -1.608 1 95.12 7 GLY B C 1
ATOM 787 O O . GLY B 1 7 ? 4.324 -11.266 -1.759 1 95.12 7 GLY B O 1
ATOM 788 N N . ASN B 1 8 ? 6.031 -12.023 -0.439 1 93 8 ASN B N 1
ATOM 789 C CA . ASN B 1 8 ? 5.215 -12.172 0.761 1 93 8 ASN B CA 1
ATOM 790 C C . ASN B 1 8 ? 4.57 -10.844 1.164 1 93 8 ASN B C 1
ATOM 792 O O . ASN B 1 8 ? 3.344 -10.734 1.205 1 93 8 ASN B O 1
ATOM 796 N N . TRP B 1 9 ? 5.438 -9.805 1.245 1 90.5 9 TRP B N 1
ATOM 797 C CA . TRP B 1 9 ? 4.957 -8.5 1.7 1 90.5 9 TRP B CA 1
ATOM 798 C C . TRP B 1 9 ? 4.102 -7.832 0.63 1 90.5 9 TRP B C 1
ATOM 800 O O . TRP B 1 9 ? 3.098 -7.188 0.944 1 90.5 9 TRP B O 1
ATOM 810 N N . GLY B 1 10 ? 4.453 -7.973 -0.648 1 94.62 10 GLY B N 1
ATOM 811 C CA . GLY B 1 10 ? 3.648 -7.441 -1.733 1 94.62 10 GLY B CA 1
ATOM 812 C C . GLY B 1 10 ? 2.25 -8.031 -1.784 1 94.62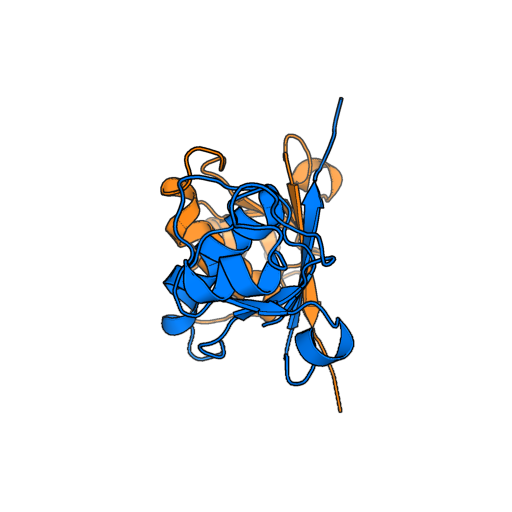 10 GLY B C 1
ATOM 813 O O . GLY B 1 10 ? 1.268 -7.297 -1.916 1 94.62 10 GLY B O 1
ATOM 814 N N . SER B 1 11 ? 2.172 -9.32 -1.638 1 95.31 11 SER B N 1
ATOM 815 C CA . SER B 1 11 ? 0.881 -10 -1.656 1 95.31 11 SER B CA 1
ATOM 816 C C . SER B 1 11 ? 0.028 -9.602 -0.458 1 95.31 11 SER B C 1
ATOM 818 O O . SER B 1 11 ? -1.187 -9.43 -0.583 1 95.31 11 SER B O 1
ATOM 820 N N . ALA B 1 12 ? 0.661 -9.461 0.678 1 91.44 12 ALA B N 1
ATOM 821 C CA . ALA B 1 12 ? -0.057 -9.031 1.877 1 91.44 12 ALA B CA 1
ATOM 822 C C . ALA B 1 12 ? -0.656 -7.641 1.689 1 91.44 12 ALA B C 1
ATOM 824 O O . ALA B 1 12 ? -1.833 -7.418 1.987 1 91.44 12 ALA B O 1
ATOM 825 N N . ILE B 1 13 ? 0.198 -6.75 1.18 1 92.5 13 ILE B N 1
ATOM 826 C CA . ILE B 1 13 ? -0.256 -5.383 0.952 1 92.5 13 ILE B CA 1
ATOM 827 C C . ILE B 1 13 ? -1.354 -5.375 -0.109 1 92.5 13 ILE B C 1
ATOM 829 O O . ILE B 1 13 ? -2.338 -4.641 0.013 1 92.5 13 ILE B O 1
ATOM 833 N N . ALA B 1 14 ? -1.196 -6.172 -1.149 1 93.75 14 ALA B N 1
ATOM 834 C CA . ALA B 1 14 ? -2.232 -6.297 -2.172 1 93.75 14 ALA B CA 1
ATOM 835 C C . ALA B 1 14 ? -3.568 -6.695 -1.553 1 93.75 14 ALA B C 1
ATOM 837 O O . ALA B 1 14 ? -4.617 -6.168 -1.926 1 93.75 14 ALA B O 1
ATOM 838 N N . THR B 1 15 ? -3.508 -7.633 -0.602 1 91.38 15 THR B N 1
ATOM 839 C CA . THR B 1 15 ? -4.719 -8.102 0.066 1 91.38 15 THR B CA 1
ATOM 840 C C . THR B 1 15 ? -5.406 -6.957 0.806 1 91.38 15 THR B C 1
ATOM 842 O O . THR B 1 15 ? -6.613 -6.766 0.672 1 91.38 15 THR B O 1
ATOM 845 N N . GLU B 1 16 ? -4.629 -6.191 1.479 1 88.06 16 GLU B N 1
ATOM 846 C CA . GLU B 1 16 ? -5.172 -5.086 2.264 1 88.06 16 GLU B CA 1
ATOM 847 C C . GLU B 1 16 ? -5.785 -4.02 1.361 1 88.06 16 GLU B C 1
ATOM 849 O O . GLU B 1 16 ? -6.871 -3.504 1.646 1 88.06 16 GLU B O 1
ATOM 854 N N . ILE B 1 17 ? -5.117 -3.672 0.301 1 89.75 17 ILE B N 1
ATOM 855 C CA . ILE B 1 17 ? -5.586 -2.637 -0.615 1 89.75 17 ILE B CA 1
ATOM 856 C C . ILE B 1 17 ? -6.828 -3.125 -1.355 1 89.75 17 ILE B C 1
ATOM 858 O O . ILE B 1 17 ? -7.773 -2.363 -1.561 1 89.75 17 ILE B O 1
ATOM 862 N N . GLY B 1 18 ? -6.82 -4.344 -1.732 1 89.25 18 GLY B N 1
ATOM 863 C CA . GLY B 1 18 ? -7.895 -4.902 -2.533 1 89.25 18 GLY B CA 1
ATOM 864 C C . GLY B 1 18 ? -9.211 -4.992 -1.786 1 89.25 18 GLY B C 1
ATOM 865 O O . GLY B 1 18 ? -10.281 -4.883 -2.387 1 89.25 18 GLY B O 1
ATOM 866 N N . ILE B 1 19 ? -9.172 -5.207 -0.489 1 83.5 19 ILE B N 1
ATOM 867 C CA . ILE B 1 19 ? -10.367 -5.348 0.33 1 83.5 19 ILE B CA 1
ATOM 868 C C . ILE B 1 19 ? -11.141 -4.031 0.351 1 83.5 19 ILE B C 1
ATOM 870 O O . ILE B 1 19 ? -12.367 -4.023 0.294 1 83.5 19 ILE B O 1
ATOM 874 N N . ASN B 1 20 ? -10.43 -2.887 0.361 1 71.94 20 ASN B N 1
ATOM 875 C CA . ASN B 1 20 ? -11.086 -1.601 0.563 1 71.94 20 ASN B CA 1
ATOM 876 C C . ASN B 1 20 ? -11.102 -0.769 -0.716 1 71.94 20 ASN B C 1
ATOM 878 O O . ASN B 1 20 ? -11.617 0.349 -0.73 1 71.94 20 ASN B O 1
ATOM 882 N N . ALA B 1 21 ? -10.484 -1.266 -1.738 1 64.25 21 ALA B N 1
ATOM 883 C CA . ALA B 1 21 ? -10.414 -0.476 -2.965 1 64.25 21 ALA B CA 1
ATOM 884 C C . ALA B 1 21 ? -11.805 -0.038 -3.414 1 64.25 21 ALA B C 1
ATOM 886 O O . ALA B 1 21 ? -11.969 1.044 -3.984 1 64.25 21 ALA B O 1
ATOM 887 N N . LYS B 1 22 ? -12.68 -0.755 -3.01 1 58.19 22 LYS B N 1
ATOM 888 C CA . LYS B 1 22 ? -14.055 -0.401 -3.355 1 58.19 22 LYS B CA 1
ATOM 889 C C . LYS B 1 22 ? -14.547 0.764 -2.506 1 58.19 22 LYS B C 1
ATOM 891 O O . LYS B 1 22 ? -15.43 1.515 -2.93 1 58.19 22 LYS B O 1
ATOM 896 N N . ALA B 1 23 ? -13.883 0.93 -1.379 1 58.22 23 ALA B N 1
ATOM 897 C CA . ALA B 1 23 ? -14.422 1.907 -0.436 1 58.22 23 ALA B CA 1
ATOM 898 C C . ALA B 1 23 ? -13.93 3.314 -0.767 1 58.22 23 ALA B C 1
ATOM 900 O O . ALA B 1 23 ? -14.531 4.305 -0.337 1 58.22 23 ALA B O 1
ATOM 901 N N . CYS B 1 24 ? -12.812 3.338 -1.536 1 60.03 24 CYS B N 1
ATOM 902 C CA . CYS B 1 24 ? -12.273 4.645 -1.901 1 60.03 24 CYS B CA 1
ATOM 903 C C . CYS B 1 24 ? -12.641 5.004 -3.336 1 60.03 24 CYS B C 1
ATOM 905 O O . CYS B 1 24 ? -12.297 4.277 -4.27 1 60.03 24 CYS B O 1
ATOM 907 N N . ALA B 1 25 ? -13.523 5.973 -3.465 1 56.94 25 ALA B N 1
ATOM 908 C CA . ALA B 1 25 ? -14.086 6.398 -4.742 1 56.94 25 ALA B CA 1
ATOM 909 C C . ALA B 1 25 ? -12.984 6.645 -5.773 1 56.94 25 ALA B C 1
ATOM 911 O O . ALA B 1 25 ? -13.203 6.48 -6.973 1 56.94 25 ALA B O 1
ATOM 912 N N . ASP B 1 26 ? -11.789 7.012 -5.219 1 59.25 26 ASP B N 1
ATOM 913 C CA . ASP B 1 26 ? -10.75 7.426 -6.16 1 59.25 26 ASP B CA 1
ATOM 914 C C . ASP B 1 26 ? -9.961 6.219 -6.668 1 59.25 26 ASP B C 1
ATOM 916 O O . ASP B 1 26 ? -9.117 6.355 -7.555 1 59.25 26 ASP B O 1
ATOM 920 N N . PHE B 1 27 ? -10.305 5.094 -6.062 1 63.75 27 PHE B N 1
ATOM 921 C CA . PHE B 1 27 ? -9.586 3.896 -6.484 1 63.75 27 PHE B CA 1
ATOM 922 C C . PHE B 1 27 ? -10.391 3.123 -7.523 1 63.75 27 PHE B C 1
ATOM 924 O O . PHE B 1 27 ? -11.617 3.045 -7.438 1 63.75 27 PHE B O 1
ATOM 931 N N . GLU B 1 28 ? -9.578 2.924 -8.602 1 68.75 28 GLU B N 1
ATOM 932 C CA . GLU B 1 28 ? -10.188 1.911 -9.469 1 68.75 28 GLU B CA 1
ATOM 933 C C . GLU B 1 28 ? -10.461 0.624 -8.695 1 68.75 28 GLU B C 1
ATOM 935 O O . GLU B 1 28 ? -9.742 0.294 -7.75 1 68.75 28 GLU B O 1
ATOM 940 N N . ASP B 1 29 ? -11.391 -0.048 -9.055 1 77.88 29 ASP B N 1
ATOM 941 C CA . ASP B 1 29 ? -11.836 -1.271 -8.398 1 77.88 29 ASP B CA 1
ATOM 942 C C . ASP B 1 29 ? -10.781 -2.367 -8.492 1 77.88 29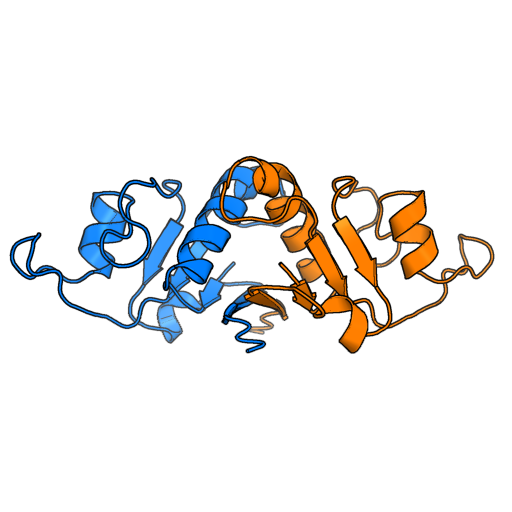 ASP B C 1
ATOM 944 O O . ASP B 1 29 ? -10.625 -3.17 -7.574 1 77.88 29 ASP B O 1
ATOM 948 N N . GLU B 1 30 ? -10.023 -2.186 -9.578 1 89.5 30 GLU B N 1
ATOM 949 C CA . GLU B 1 30 ? -9.047 -3.246 -9.805 1 89.5 30 GLU B CA 1
ATOM 950 C C . GLU B 1 30 ? -7.645 -2.809 -9.383 1 89.5 30 GLU B C 1
ATOM 952 O O . GLU B 1 30 ? -7.25 -1.666 -9.625 1 89.5 30 GLU B O 1
ATOM 957 N N . VAL B 1 31 ? -6.941 -3.74 -8.758 1 94.19 31 VAL B N 1
ATOM 958 C CA . VAL B 1 31 ? -5.543 -3.545 -8.391 1 94.19 31 VAL B CA 1
ATOM 959 C C . VAL B 1 31 ? -4.664 -4.488 -9.211 1 94.19 31 VAL B C 1
ATOM 961 O O . VAL B 1 31 ? -4.809 -5.711 -9.125 1 94.19 31 VAL B O 1
ATOM 964 N N . HIS B 1 32 ? -3.818 -3.895 -10.039 1 96.69 32 HIS B N 1
ATOM 965 C CA . HIS B 1 32 ? -2.846 -4.707 -10.758 1 96.69 32 HIS B CA 1
ATOM 966 C C . HIS B 1 32 ? -1.606 -4.969 -9.906 1 96.69 32 HIS B C 1
ATOM 968 O O . HIS B 1 32 ? -1.038 -4.039 -9.328 1 96.69 32 HIS B O 1
ATOM 974 N N . MET B 1 33 ? -1.245 -6.227 -9.805 1 98.25 33 MET B N 1
ATOM 975 C CA . MET B 1 33 ? -0.042 -6.629 -9.078 1 98.25 33 MET B CA 1
ATOM 976 C C . MET B 1 33 ? 0.988 -7.23 -10.031 1 98.25 33 MET B C 1
ATOM 978 O O . MET B 1 33 ? 0.713 -8.227 -10.695 1 98.25 33 MET B O 1
ATOM 982 N N . TRP B 1 34 ? 2.23 -6.621 -10.062 1 98.56 34 TRP B N 1
ATOM 983 C CA . TRP B 1 34 ? 3.285 -7.129 -10.938 1 98.5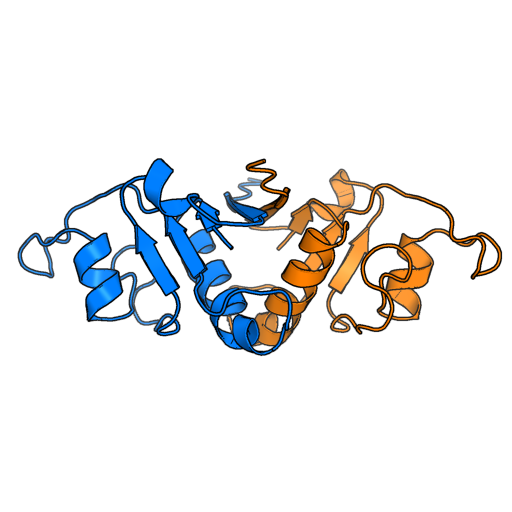6 34 TRP B CA 1
ATOM 984 C C . TRP B 1 34 ? 3.967 -8.344 -10.32 1 98.56 34 TRP B C 1
ATOM 986 O O . TRP B 1 34 ? 4.293 -8.344 -9.133 1 98.56 34 TRP B O 1
ATOM 996 N N . VAL B 1 35 ? 4.086 -9.32 -11.094 1 98.5 35 VAL B N 1
ATOM 997 C CA . VAL B 1 35 ? 4.707 -10.578 -10.688 1 98.5 35 VAL B CA 1
ATOM 998 C C . VAL B 1 35 ? 5.867 -10.898 -11.625 1 98.5 35 VAL B C 1
ATOM 1000 O O . VAL B 1 35 ? 5.703 -10.922 -12.844 1 98.5 35 VAL B O 1
ATOM 1003 N N . PHE B 1 36 ? 7.109 -11.031 -11.039 1 97.38 36 PHE B N 1
ATOM 1004 C CA . PHE B 1 36 ? 8.156 -11.672 -11.828 1 97.38 36 PHE B CA 1
ATOM 1005 C C . PHE B 1 36 ? 7.82 -13.133 -12.086 1 97.38 36 PHE B C 1
ATOM 1007 O O . PHE B 1 36 ? 7.809 -13.945 -11.164 1 97.38 36 PHE B O 1
ATOM 1014 N N . GLU B 1 37 ? 7.535 -13.422 -13.383 1 97.94 37 GLU B N 1
ATOM 1015 C CA . GLU B 1 37 ? 6.918 -14.703 -13.695 1 97.94 37 GLU B CA 1
ATOM 1016 C C . GLU B 1 37 ? 7.801 -15.867 -13.242 1 97.94 37 GLU B C 1
ATOM 1018 O O . GLU B 1 37 ? 9.016 -15.836 -13.43 1 97.94 37 GLU B O 1
ATOM 1023 N N . GLU B 1 38 ? 7.281 -16.703 -12.555 1 97.88 38 GLU B N 1
ATOM 1024 C CA . GLU B 1 38 ? 7.801 -18 -12.141 1 97.88 38 GLU B CA 1
ATOM 1025 C C . GLU B 1 38 ? 6.789 -19.109 -12.406 1 97.88 38 GLU B C 1
ATOM 1027 O O . GLU B 1 38 ? 5.637 -18.844 -12.75 1 97.88 38 GLU B O 1
ATOM 1032 N N . TYR B 1 39 ? 7.305 -20.297 -12.305 1 98.25 39 TYR B N 1
ATOM 1033 C CA . TYR B 1 39 ? 6.426 -21.422 -12.609 1 98.25 39 TYR B CA 1
ATOM 1034 C C . TYR B 1 39 ? 6.223 -22.297 -11.391 1 98.25 39 TYR B C 1
ATOM 1036 O O . TYR B 1 39 ? 7.172 -22.594 -10.664 1 98.25 39 TYR B O 1
ATOM 1044 N N . VAL B 1 40 ? 4.93 -22.703 -11.18 1 97.88 40 VAL B N 1
ATOM 1045 C CA . VAL B 1 40 ? 4.516 -23.406 -9.961 1 97.88 40 VAL B CA 1
ATOM 1046 C C . VAL B 1 40 ? 4.52 -24.906 -10.203 1 97.88 40 VAL B C 1
ATOM 1048 O O . VAL B 1 40 ? 3.582 -25.453 -10.789 1 97.88 40 VAL B O 1
ATOM 1051 N N . LYS B 1 41 ? 5.473 -25.578 -9.664 1 96.81 41 LYS B N 1
ATOM 1052 C CA . LYS B 1 41 ? 5.621 -27.016 -9.875 1 96.81 41 LYS B CA 1
ATOM 1053 C C . LYS B 1 41 ? 4.418 -27.781 -9.328 1 96.81 41 LYS B C 1
ATOM 1055 O O . LYS B 1 41 ? 3.898 -28.672 -9.992 1 96.81 41 LYS B O 1
ATOM 1060 N N . GLU B 1 42 ? 3.883 -27.344 -8.18 1 95.25 42 GLU B N 1
ATOM 1061 C CA . GLU B 1 42 ? 2.773 -28 -7.508 1 95.25 42 GLU B CA 1
ATOM 1062 C C . GLU B 1 42 ? 1.465 -27.797 -8.266 1 95.25 42 GLU B C 1
ATOM 1064 O O . GLU B 1 42 ? 0.482 -28.5 -8.016 1 95.25 42 GLU B O 1
ATOM 1069 N N . GLU B 1 43 ? 1.525 -26.906 -9.172 1 96.31 43 GLU B N 1
ATOM 1070 C CA . GLU B 1 43 ? 0.377 -26.641 -10.031 1 96.31 43 GLU B CA 1
ATOM 1071 C C . GLU B 1 43 ? 0.688 -26.984 -11.484 1 96.31 43 GLU B C 1
ATOM 1073 O O . GLU B 1 43 ? 0.442 -26.188 -12.391 1 96.31 43 GLU B O 1
ATOM 1078 N N . ASP B 1 44 ? 1.352 -28.094 -11.742 1 96.38 44 ASP B N 1
ATOM 1079 C CA . ASP B 1 44 ? 1.666 -28.656 -13.055 1 96.38 44 ASP B CA 1
ATOM 1080 C C . ASP B 1 44 ? 2.562 -27.719 -13.859 1 96.38 44 ASP B C 1
ATOM 1082 O O . ASP B 1 44 ? 2.436 -27.609 -15.078 1 96.38 44 ASP B O 1
ATOM 1086 N N . GLY B 1 45 ? 3.303 -26.859 -13.188 1 97.75 45 GLY B N 1
ATOM 1087 C CA . GLY B 1 45 ? 4.25 -25.984 -13.867 1 97.75 45 GLY B CA 1
ATOM 1088 C C . GLY B 1 45 ? 3.602 -24.766 -14.484 1 97.75 45 GLY B C 1
ATOM 1089 O O . GLY B 1 45 ? 4.184 -24.125 -15.359 1 97.75 45 GLY B O 1
ATOM 1090 N N . LYS B 1 46 ? 2.422 -24.484 -14.039 1 98.38 46 LYS B N 1
ATOM 1091 C CA . LYS B 1 46 ? 1.731 -23.297 -14.539 1 98.38 46 LYS B CA 1
ATOM 1092 C C . LYS B 1 46 ? 2.439 -22.016 -14.102 1 98.38 46 LYS B C 1
ATOM 1094 O O . LYS B 1 46 ? 3.078 -22 -13.047 1 98.38 46 LYS B O 1
ATOM 1099 N N . PRO B 1 47 ? 2.283 -20.938 -14.977 1 98.62 47 PRO B N 1
ATOM 1100 C CA . PRO B 1 47 ? 2.812 -19.641 -14.539 1 98.62 47 PRO B CA 1
ATOM 1101 C C . PRO B 1 47 ? 2.168 -19.141 -13.242 1 98.62 47 PRO B C 1
ATOM 1103 O O . PRO B 1 47 ? 0.962 -19.312 -13.047 1 98.62 47 PRO B O 1
ATOM 1106 N N . LEU B 1 48 ? 2.951 -18.594 -12.383 1 98.75 48 LEU B N 1
ATOM 1107 C CA . LEU B 1 48 ? 2.453 -18.109 -11.094 1 98.75 48 LEU B CA 1
ATOM 1108 C C . LEU B 1 48 ? 1.317 -17.109 -11.289 1 98.75 48 LEU B C 1
ATOM 1110 O O . LEU B 1 48 ? 0.334 -17.125 -10.547 1 98.75 48 LEU B O 1
ATOM 1114 N N . THR B 1 49 ? 1.429 -16.172 -12.305 1 98.75 49 THR B N 1
ATOM 1115 C CA . THR B 1 49 ? 0.375 -15.195 -12.562 1 98.75 49 THR B CA 1
ATOM 1116 C C . THR B 1 49 ? -0.943 -15.898 -12.883 1 98.75 49 THR B C 1
ATOM 1118 O O . THR B 1 49 ? -2.002 -15.492 -12.398 1 98.75 49 THR B O 1
ATOM 1121 N N . GLN B 1 50 ? -0.872 -16.938 -13.664 1 98.75 50 GLN B N 1
ATOM 1122 C CA . GLN B 1 50 ? -2.078 -17.688 -13.992 1 98.75 50 GLN B CA 1
ATOM 1123 C C . GLN B 1 50 ? -2.674 -18.344 -12.75 1 98.75 50 GLN B C 1
ATOM 1125 O O . GLN B 1 50 ? -3.887 -18.281 -12.531 1 98.75 50 GLN B O 1
ATOM 1130 N N . VAL B 1 51 ? -1.842 -18.953 -11.938 1 98.69 51 VAL B N 1
ATOM 1131 C CA . VAL B 1 51 ? -2.281 -19.625 -10.711 1 98.69 51 VAL B CA 1
ATOM 1132 C C . VAL B 1 51 ? -2.938 -18.609 -9.781 1 98.69 51 VAL B C 1
ATOM 1134 O O . VAL B 1 51 ? -4.027 -18.844 -9.258 1 98.69 51 VAL B O 1
ATOM 1137 N N . ILE B 1 52 ? -2.352 -17.422 -9.586 1 98.69 52 ILE B N 1
ATOM 1138 C CA . ILE B 1 52 ? -2.887 -16.375 -8.719 1 98.69 52 ILE B CA 1
ATOM 1139 C C . ILE B 1 52 ? -4.25 -15.93 -9.234 1 98.69 52 ILE B C 1
ATOM 1141 O O . ILE B 1 52 ? -5.207 -15.812 -8.469 1 98.69 52 ILE B O 1
ATOM 1145 N N . ASN B 1 53 ? -4.336 -15.758 -10.555 1 98.62 53 ASN B N 1
ATOM 1146 C CA . ASN B 1 53 ? -5.562 -15.219 -11.133 1 98.62 53 ASN B CA 1
ATOM 1147 C C . ASN B 1 53 ? -6.684 -16.25 -11.117 1 98.62 53 ASN B C 1
ATOM 1149 O O . ASN B 1 53 ? -7.859 -15.891 -11.031 1 98.62 53 ASN B O 1
ATOM 1153 N N . GLU B 1 54 ? -6.383 -17.484 -11.141 1 98.38 54 GLU B N 1
ATOM 1154 C CA . GLU B 1 54 ? -7.383 -18.547 -11.141 1 98.38 54 GLU B CA 1
ATOM 1155 C C . GLU B 1 54 ? -7.832 -18.891 -9.727 1 98.38 54 GLU B C 1
ATOM 1157 O O . GLU B 1 54 ? -9.023 -19.094 -9.477 1 98.38 54 GLU B O 1
ATOM 1162 N N . LEU B 1 55 ? -6.906 -18.875 -8.773 1 98.06 55 LEU B N 1
ATOM 1163 C CA . LEU B 1 55 ? -7.191 -19.359 -7.426 1 98.06 55 LEU B CA 1
ATOM 1164 C C . LEU B 1 55 ? -7.363 -18.188 -6.453 1 98.06 55 LEU B C 1
ATOM 1166 O O . LEU B 1 55 ? -7.793 -18.391 -5.312 1 98.06 55 LEU B O 1
ATOM 1170 N N . ASN B 1 56 ? -6.879 -17.016 -6.879 1 98.25 56 ASN B N 1
ATOM 1171 C CA . ASN B 1 56 ? -6.812 -15.859 -6.004 1 98.25 56 ASN B CA 1
ATOM 1172 C C . ASN B 1 56 ? -5.918 -16.109 -4.797 1 98.25 56 ASN B C 1
ATOM 1174 O O . ASN B 1 56 ? -6.254 -15.727 -3.676 1 98.25 56 ASN B O 1
ATOM 1178 N N . GLU B 1 57 ? -4.871 -16.766 -5.125 1 98 57 GLU B N 1
ATOM 1179 C CA . GLU B 1 57 ? -3.902 -17.094 -4.082 1 98 57 GLU B CA 1
ATOM 1180 C C . GLU B 1 57 ? -2.479 -17.094 -4.633 1 98 57 GLU B C 1
ATOM 1182 O O . GLU B 1 57 ? -2.211 -17.672 -5.684 1 98 57 GLU B O 1
ATOM 1187 N N . ASN B 1 58 ? -1.589 -16.391 -4.004 1 98.19 58 ASN B N 1
ATOM 1188 C CA . ASN B 1 58 ? -0.162 -16.547 -4.266 1 98.19 58 ASN B CA 1
ATOM 1189 C C . ASN B 1 58 ? 0.411 -17.75 -3.521 1 98.19 58 ASN B C 1
ATOM 1191 O O . ASN B 1 58 ? 0.885 -17.625 -2.391 1 98.19 58 ASN B O 1
ATOM 1195 N N . VAL B 1 59 ? 0.453 -18.812 -4.16 1 98.12 59 VAL B N 1
ATOM 1196 C CA . VAL B 1 59 ? 0.709 -20.094 -3.496 1 98.12 59 VAL B CA 1
ATOM 1197 C C . VAL B 1 59 ? 2.189 -20.203 -3.135 1 98.12 59 VAL B C 1
ATOM 1199 O O . VAL B 1 59 ? 2.576 -21.047 -2.324 1 98.12 59 VAL B O 1
ATOM 1202 N N . ILE B 1 60 ? 3.045 -19.406 -3.73 1 97.69 60 ILE B N 1
ATOM 1203 C CA . ILE B 1 60 ? 4.477 -19.469 -3.455 1 97.69 60 ILE B CA 1
ATOM 1204 C C . ILE B 1 60 ? 4.812 -18.547 -2.285 1 97.69 60 ILE B C 1
ATOM 1206 O O . ILE B 1 60 ? 5.461 -18.969 -1.324 1 97.69 60 ILE B O 1
ATOM 1210 N N . TYR B 1 61 ? 4.332 -17.375 -2.254 1 96.38 61 TYR B N 1
ATOM 1211 C CA . TYR B 1 61 ? 4.855 -16.375 -1.329 1 96.38 61 TYR B CA 1
ATOM 1212 C C . TYR B 1 61 ? 3.867 -16.109 -0.201 1 96.38 61 TYR B C 1
ATOM 1214 O O . TYR B 1 61 ? 4.238 -15.57 0.841 1 96.38 61 TYR B O 1
ATOM 1222 N N . LEU B 1 62 ? 2.596 -16.438 -0.396 1 96.19 62 LEU B N 1
ATOM 1223 C CA . LEU B 1 62 ? 1.58 -16.234 0.628 1 96.19 62 LEU B CA 1
ATOM 1224 C C . LEU B 1 62 ? 0.559 -17.359 0.628 1 96.19 62 LEU B C 1
ATOM 1226 O O . LEU B 1 62 ? -0.643 -17.125 0.49 1 96.19 62 LEU B O 1
ATOM 1230 N N . PRO B 1 63 ? 1.034 -18.547 0.755 1 96.75 63 PRO B N 1
ATOM 1231 C CA . PRO B 1 63 ? 0.139 -19.719 0.681 1 96.75 63 PRO B CA 1
ATOM 1232 C C . PRO B 1 63 ? -0.918 -19.719 1.782 1 96.75 63 PRO B C 1
ATOM 1234 O O . PRO B 1 63 ? -0.631 -19.328 2.918 1 96.75 63 PRO B O 1
ATOM 1237 N N . GLY B 1 64 ? -2.125 -20.062 1.479 1 95.31 64 GLY B N 1
ATOM 1238 C CA . GLY B 1 64 ? -3.188 -20.219 2.463 1 95.31 64 GLY B CA 1
ATOM 1239 C C . GLY B 1 64 ? -4.027 -18.969 2.639 1 95.31 64 GLY B C 1
ATOM 1240 O O . GLY B 1 64 ? -5.039 -18.984 3.338 1 95.31 64 GLY B O 1
ATOM 1241 N N . ILE B 1 65 ? -3.672 -17.891 2.059 1 93.94 65 ILE B N 1
ATOM 1242 C CA . ILE B 1 65 ? -4.406 -16.641 2.17 1 93.94 65 ILE B CA 1
ATOM 1243 C C . ILE B 1 65 ? -5 -16.266 0.814 1 93.94 65 ILE B C 1
ATOM 1245 O O . ILE B 1 65 ? -4.289 -16.234 -0.193 1 93.94 65 ILE B O 1
ATOM 1249 N N . LYS B 1 66 ? -6.273 -15.992 0.802 1 95.62 66 LYS B N 1
ATOM 1250 C CA . LYS B 1 66 ? -6.938 -15.586 -0.436 1 95.62 66 LYS B CA 1
ATOM 1251 C C . LYS B 1 66 ? -6.781 -14.094 -0.683 1 95.62 66 LYS B C 1
ATOM 1253 O O . LYS B 1 66 ? -6.98 -13.281 0.227 1 95.62 66 LYS B O 1
ATOM 1258 N N . LEU B 1 67 ? -6.426 -13.852 -1.871 1 95.88 67 LEU B N 1
ATOM 1259 C CA . LEU B 1 67 ? -6.449 -12.469 -2.324 1 95.88 67 LEU B CA 1
ATOM 1260 C C . LEU B 1 67 ? -7.848 -12.07 -2.781 1 95.88 67 LEU B C 1
ATOM 1262 O O . LEU B 1 67 ? -8.594 -12.898 -3.299 1 95.88 67 LEU B O 1
ATOM 1266 N N . PRO B 1 68 ? -8.125 -10.844 -2.525 1 94.38 68 PRO B N 1
ATOM 1267 C CA . PRO B 1 68 ? -9.383 -10.367 -3.104 1 94.38 68 PRO B CA 1
ATOM 1268 C C . PRO B 1 68 ? -9.453 -10.57 -4.617 1 94.38 68 PRO B C 1
ATOM 1270 O O . PRO B 1 68 ? -8.43 -10.469 -5.301 1 94.38 68 PRO B O 1
ATOM 1273 N N . LYS B 1 69 ? -10.641 -10.711 -5.184 1 95 69 LYS B N 1
ATOM 1274 C CA . LYS B 1 69 ? -10.844 -11.062 -6.586 1 95 69 LYS B CA 1
ATOM 1275 C C . LYS B 1 69 ? -10.398 -9.922 -7.5 1 95 69 LYS B C 1
ATOM 1277 O O . LYS B 1 69 ? -10.141 -10.141 -8.688 1 95 69 LYS B O 1
ATOM 1282 N N . ASN B 1 70 ? -10.312 -8.773 -6.914 1 94.5 70 ASN B N 1
ATOM 1283 C CA . ASN B 1 70 ? -9.977 -7.617 -7.738 1 94.5 70 ASN B CA 1
ATOM 1284 C C . ASN B 1 70 ? -8.469 -7.438 -7.867 1 94.5 70 ASN B C 1
ATOM 1286 O O . ASN B 1 70 ? -8.008 -6.5 -8.523 1 94.5 70 ASN B O 1
ATOM 1290 N N . ILE B 1 71 ? -7.723 -8.281 -7.238 1 96.25 71 ILE B N 1
ATOM 1291 C CA . ILE B 1 71 ? -6.281 -8.297 -7.457 1 96.25 71 ILE B CA 1
ATOM 1292 C C . ILE B 1 71 ? -5.953 -9.109 -8.703 1 96.25 71 ILE B C 1
ATOM 1294 O O . ILE B 1 71 ? -6.25 -10.297 -8.773 1 96.25 71 ILE B O 1
ATOM 1298 N N . ILE B 1 72 ? -5.359 -8.453 -9.664 1 97.56 72 ILE B N 1
ATOM 1299 C CA . ILE B 1 72 ? -5.016 -9.109 -10.922 1 97.56 72 ILE B CA 1
ATOM 1300 C C . ILE B 1 72 ? -3.5 -9.18 -11.07 1 97.56 72 ILE B C 1
ATOM 1302 O O . ILE B 1 72 ? -2.824 -8.148 -11.117 1 97.56 72 ILE B O 1
ATOM 1306 N N . ALA B 1 73 ? -2.975 -10.359 -11.172 1 98.62 73 ALA B N 1
ATOM 1307 C CA . ALA B 1 73 ? -1.537 -10.562 -11.336 1 98.62 73 ALA B CA 1
ATOM 1308 C C . ALA B 1 73 ? -1.122 -10.375 -12.797 1 98.62 73 ALA B C 1
ATOM 1310 O O . ALA B 1 73 ? -1.744 -10.938 -13.703 1 98.62 73 ALA B O 1
ATOM 1311 N N . LYS B 1 74 ? -0.115 -9.578 -13.016 1 98.5 74 LYS B N 1
ATOM 1312 C CA . LYS B 1 74 ? 0.399 -9.289 -14.352 1 98.5 74 LYS B CA 1
ATOM 1313 C C . LYS B 1 74 ? 1.896 -9.57 -14.438 1 98.5 74 LYS B C 1
ATOM 1315 O O . LYS B 1 74 ? 2.668 -9.102 -13.594 1 98.5 74 LYS B O 1
ATOM 1320 N N . PRO B 1 75 ? 2.369 -10.227 -15.469 1 98.31 75 PRO B N 1
ATOM 1321 C CA . PRO B 1 75 ? 3.795 -10.531 -15.594 1 98.31 75 PRO B CA 1
ATOM 1322 C C . PRO B 1 75 ? 4.559 -9.469 -16.375 1 98.31 75 PRO B C 1
ATOM 1324 O O . PRO B 1 75 ? 5.793 -9.453 -16.359 1 98.31 75 PRO B O 1
ATOM 1327 N N . ASP B 1 76 ? 3.84 -8.641 -17.109 1 98.19 76 ASP B N 1
ATOM 1328 C CA . ASP B 1 76 ? 4.449 -7.551 -17.875 1 98.19 76 ASP B CA 1
ATOM 1329 C C . ASP B 1 76 ? 4.285 -6.215 -17.156 1 98.19 76 ASP B C 1
ATOM 1331 O O . ASP B 1 76 ? 3.16 -5.758 -16.938 1 98.19 76 ASP B O 1
ATOM 1335 N N . ILE B 1 77 ? 5.363 -5.621 -16.844 1 96.75 77 ILE B N 1
ATOM 1336 C CA . ILE B 1 77 ? 5.34 -4.414 -16.016 1 96.75 77 ILE B CA 1
ATOM 1337 C C . ILE B 1 77 ? 4.629 -3.293 -16.766 1 96.75 77 ILE B C 1
ATOM 1339 O O . ILE B 1 77 ? 3.924 -2.48 -16.172 1 96.75 77 ILE B O 1
ATOM 1343 N N . LYS B 1 78 ? 4.848 -3.215 -18.094 1 96.5 78 LYS B N 1
ATOM 1344 C CA . LYS B 1 78 ? 4.191 -2.182 -18.891 1 96.5 78 LYS B CA 1
ATOM 1345 C C . LYS B 1 78 ? 2.674 -2.316 -18.828 1 96.5 78 LYS B C 1
ATOM 1347 O O . LYS B 1 78 ? 1.965 -1.324 -18.641 1 96.5 78 LYS B O 1
ATOM 1352 N N . GLU B 1 79 ? 2.215 -3.498 -18.922 1 96.38 79 GLU B N 1
ATOM 1353 C CA . GLU B 1 79 ? 0.781 -3.754 -18.828 1 96.38 79 GLU B CA 1
ATOM 1354 C C . GLU B 1 79 ? 0.27 -3.477 -17.422 1 96.38 79 GLU B C 1
ATOM 1356 O O . GLU B 1 79 ? -0.841 -2.973 -17.234 1 96.38 79 GLU B O 1
ATOM 1361 N N . CYS B 1 80 ? 1.086 -3.824 -16.469 1 96.88 80 CYS B N 1
ATOM 1362 C CA . CYS B 1 80 ? 0.704 -3.676 -15.07 1 96.88 80 CYS B CA 1
ATOM 1363 C C . CYS B 1 80 ? 0.462 -2.213 -14.727 1 96.88 80 CYS B C 1
ATOM 1365 O O . CYS B 1 80 ? -0.472 -1.891 -13.984 1 96.88 80 CYS B O 1
ATOM 1367 N N . VAL B 1 81 ? 1.242 -1.332 -15.328 1 95 81 VAL B N 1
ATOM 1368 C CA . VAL B 1 81 ? 1.172 0.057 -14.891 1 95 81 VAL B CA 1
ATOM 1369 C C . VAL B 1 81 ? 0.288 0.857 -15.844 1 95 81 VAL B C 1
ATOM 1371 O O . VAL B 1 81 ? 0.004 2.031 -15.602 1 95 81 VAL B O 1
ATOM 1374 N N . MET B 1 82 ? -0.082 0.173 -16.891 1 92.38 82 MET B N 1
ATOM 1375 C CA . MET B 1 82 ? -0.904 0.87 -17.875 1 92.38 82 MET B CA 1
ATOM 1376 C C . MET B 1 82 ? -2.211 1.35 -17.266 1 92.38 82 MET B C 1
ATOM 1378 O O . MET B 1 82 ? -2.959 0.554 -16.688 1 92.38 82 MET B O 1
ATOM 1382 N N . GLY B 1 83 ? -2.523 2.666 -17.281 1 88.38 83 GLY B N 1
ATOM 1383 C CA . GLY B 1 83 ? -3.773 3.238 -16.797 1 88.38 83 GLY B CA 1
ATOM 1384 C C . GLY B 1 83 ? -3.779 3.506 -15.312 1 88.38 83 GLY B C 1
ATOM 1385 O O . GLY B 1 83 ? -4.734 4.078 -14.781 1 88.38 83 GLY B O 1
ATOM 1386 N N . ALA B 1 84 ? -2.785 3.086 -14.68 1 90 84 ALA B N 1
ATOM 1387 C CA . ALA B 1 84 ? -2.742 3.303 -13.234 1 90 84 ALA B CA 1
ATOM 1388 C C . ALA B 1 84 ? -2.492 4.773 -12.906 1 90 84 ALA B C 1
ATOM 1390 O O . ALA B 1 84 ? -1.711 5.441 -13.586 1 90 84 ALA B O 1
ATOM 1391 N N . THR B 1 85 ? -3.117 5.227 -11.859 1 87.25 85 THR B N 1
ATOM 1392 C CA . THR B 1 85 ? -2.938 6.605 -11.422 1 87.25 85 THR B CA 1
ATOM 1393 C C . THR B 1 85 ? -1.859 6.695 -10.344 1 87.25 85 THR B C 1
ATOM 1395 O O . THR B 1 85 ? -1.334 7.777 -10.078 1 87.25 85 THR B O 1
ATOM 1398 N N . MET B 1 86 ? -1.501 5.535 -9.742 1 90.81 86 MET B N 1
ATOM 1399 C CA . MET B 1 86 ? -0.46 5.477 -8.719 1 90.81 86 MET B CA 1
ATOM 1400 C C . MET B 1 86 ? 0.257 4.133 -8.75 1 90.81 86 MET B C 1
ATOM 1402 O O . MET B 1 86 ? -0.3 3.137 -9.219 1 90.81 86 MET B O 1
ATOM 1406 N N . MET B 1 87 ? 1.478 4.215 -8.336 1 94.06 87 MET B N 1
ATOM 1407 C CA . MET B 1 87 ? 2.283 3.008 -8.164 1 94.06 87 MET B CA 1
ATOM 1408 C C . MET B 1 87 ? 2.652 2.797 -6.703 1 94.06 87 MET B C 1
ATOM 1410 O O . MET B 1 87 ? 3.002 3.748 -6.004 1 94.06 87 MET B O 1
ATOM 1414 N N . VAL B 1 88 ? 2.482 1.593 -6.297 1 95.69 88 VAL B N 1
ATOM 1415 C CA . VAL B 1 88 ? 2.863 1.197 -4.945 1 95.69 88 VAL B CA 1
ATOM 1416 C C . VAL B 1 88 ? 4.016 0.194 -5.004 1 95.69 88 VAL B C 1
ATOM 1418 O O . VAL B 1 88 ? 3.893 -0.863 -5.629 1 95.69 88 VAL B O 1
ATOM 1421 N N . PHE B 1 89 ? 5.113 0.551 -4.391 1 96.81 89 PHE B N 1
ATOM 1422 C CA . PHE B 1 89 ? 6.254 -0.345 -4.27 1 96.81 89 PHE B CA 1
ATOM 1423 C C . PHE B 1 89 ? 6.367 -0.893 -2.85 1 96.81 89 PHE B C 1
ATOM 1425 O O . PHE B 1 89 ? 6.281 -0.137 -1.88 1 96.81 89 PHE B O 1
ATOM 1432 N N . VAL B 1 90 ? 6.516 -2.184 -2.771 1 94.94 90 VAL B N 1
ATOM 1433 C CA . VAL B 1 90 ? 6.68 -2.82 -1.47 1 94.94 90 VAL B CA 1
ATOM 1434 C C . VAL B 1 90 ? 8.086 -3.42 -1.364 1 94.94 90 VAL B C 1
ATOM 1436 O O . VAL B 1 90 ? 8.469 -4.258 -2.182 1 94.94 90 VAL B O 1
ATOM 1439 N N . ILE B 1 91 ? 8.82 -2.936 -0.406 1 92.88 91 ILE B N 1
ATOM 1440 C CA . ILE B 1 91 ? 10.203 -3.361 -0.208 1 92.88 91 ILE B CA 1
ATOM 1441 C C . ILE B 1 91 ? 10.367 -3.93 1.199 1 92.88 91 ILE B C 1
ATOM 1443 O O . ILE B 1 91 ? 10.07 -3.258 2.188 1 92.88 91 ILE B O 1
ATOM 1447 N N . PRO B 1 92 ? 10.773 -5.164 1.222 1 90.31 92 PRO B N 1
ATOM 1448 C CA . PRO B 1 92 ? 11.078 -5.652 2.568 1 90.31 92 PRO B CA 1
ATOM 1449 C C . PRO B 1 92 ? 12.148 -4.824 3.268 1 90.31 92 PRO B C 1
ATOM 1451 O O . PRO B 1 92 ? 13.094 -4.355 2.623 1 90.31 92 PRO B O 1
ATOM 1454 N N . HIS B 1 93 ? 11.797 -4.445 4.465 1 81.5 93 HIS B N 1
ATOM 1455 C CA . HIS B 1 93 ? 12.812 -3.758 5.25 1 81.5 93 HIS B CA 1
ATOM 1456 C C . HIS B 1 93 ? 13.617 -4.742 6.094 1 81.5 93 HIS B C 1
ATOM 1458 O O . HIS B 1 93 ? 13.055 -5.453 6.93 1 81.5 93 HIS B O 1
ATOM 1464 N N . ASN B 1 94 ? 14.812 -5.172 5.766 1 68.25 94 ASN B N 1
ATOM 1465 C CA . ASN B 1 94 ? 15.711 -6.023 6.535 1 68.25 94 ASN B CA 1
ATOM 1466 C C . ASN B 1 94 ? 16.594 -5.199 7.473 1 68.25 94 ASN B C 1
ATOM 1468 O O . ASN B 1 94 ? 17.266 -4.262 7.039 1 68.25 94 ASN B O 1
ATOM 1472 N N . PHE B 1 95 ? 16.094 -4.777 8.656 1 52.19 95 PHE B N 1
ATOM 1473 C CA . PHE B 1 95 ? 17.031 -4.16 9.602 1 52.19 95 PHE B CA 1
ATOM 1474 C C . PHE B 1 95 ? 18 -5.191 10.148 1 52.19 95 PHE B C 1
ATOM 1476 O O . PHE B 1 95 ? 18.969 -4.84 10.82 1 52.19 95 PHE B O 1
ATOM 1483 N N . LEU B 1 96 ? 17.938 -6.547 10.156 1 36.34 96 LEU B N 1
ATOM 1484 C CA . LEU B 1 96 ? 19.172 -6.98 10.812 1 36.34 96 LEU B CA 1
ATOM 1485 C C . LEU B 1 96 ? 20.391 -6.625 9.969 1 36.34 96 LEU B C 1
ATOM 1487 O O . LEU B 1 96 ? 20.328 -6.625 8.734 1 36.34 96 LEU B O 1
#

Radius of gyration: 16.86 Å; Cα contacts (8 Å, |Δi|>4): 430; chains: 2; bounding box: 34×56×36 Å

Solvent-accessible surface area (backbone atoms only — not comparable to full-atom values): 9919 Å² total; per-residue (Å²): 60,16,32,48,41,51,48,45,68,22,43,52,52,47,31,30,38,37,70,36,21,72,76,38,86,89,40,52,62,48,33,27,29,22,32,85,76,45,65,33,67,94,58,82,50,36,47,42,40,57,47,24,58,74,68,26,29,47,68,84,50,40,60,94,46,74,38,38,84,40,47,40,53,28,66,46,64,68,66,28,46,58,88,24,57,32,36,37,38,50,40,80,38,76,76,126,58,16,33,47,39,51,48,45,68,22,44,52,50,47,31,29,38,37,70,36,20,72,74,39,86,88,40,51,61,48,33,27,31,23,32,85,75,44,64,32,67,95,58,82,50,37,47,43,40,58,48,24,57,74,68,24,28,46,68,85,49,42,59,94,47,73,39,37,86,41,46,40,52,26,67,46,63,69,68,26,46,57,89,25,57,30,35,35,38,50,40,78,36,77,77,124

InterPro domains:
  IPR006168 Glycerol-3-phosphate dehydrogenase, NAD-dependent [PR00077] (3-20)
  IPR006168 Glycerol-3-phosphate dehydrogenase, NAD-dependent [PR00077] (68-95)
  IPR011128 Glycerol-3-phosphate dehydrogenase, NAD-dependent, N-terminal [PF01210] (1-96)
  IPR036291 NAD(P)-binding domain superfamily [SSF51735] (1-95)

pLDDT: mean 90.59, std 12.65, range [36.34, 98.75]

Organism: Emiliania huxleyi (strain CCMP1516) (NCBI:txid280463)

Secondary structure (DSSP, 8-state):
-EEE--SHHHHHHHHHHHHHTTT-TTS-S-EEEE----EEGGGTTEEHHHHHHHHS--TTTSTT-PPPTTEEEES-HHHHHTT-SEEEEEEE----/-EEE--SHHHHHHHHHHHHHTTT-TTS-S-EEEE----EEGGGTTEEHHHHHHHHS--TTTSTT-PPPTTEEEES-HHHHHTT-SEEEEEEE----

Nearest PDB structures (foldseek):
  6pyp-assembly1_B  TM=9.500E-01  e=3.596E-10  Homo sapiens
  6e8z-assembly1_B  TM=9.582E-01  e=4.104E-10  Homo sapiens
  1wpq-assembly1_B  TM=9.412E-01  e=3.367E-10  Homo sapiens
  6e8y-assembly1_B  TM=9.179E-01  e=3.842E-10  Homo sapiens
  2pla-assembly1_B  TM=9.584E-01  e=8.482E-10  Homo sapiens

Sequence (192 aa):
VALIGSGNWGSAIATEIGINAKACADFEDEVHMWVFEEYVKEEDGKPLTQVINELNENVIYLPGIKLPKNIIAKPDIKECVMGATMMVFVIPHNFLVALIGSGNWGSAIATEIGINAKACADFEDEVHMWVFEEYVKEEDGKPLTQVINELNENVIYLPGIKLPKNIIAKPDIKECVMGATMMVFVIPHNFL

Foldseek 3Di:
DFEEDDAQQSVVVQQVCQVCLVVDPVHDNAYEYEDQWFFDVVVVRHTQQVVCQVQQDNCVHHNPDHGDNRYHYDHDVCVRCPPPPDYHYDDDDDPD/DFEEDDAQQSVVVQQVCQVCLVVDPVHDNAYEYEDQWFFDVVVVRHTQQVVCQVQQDNCVHGNPDHGDNRYHYDHDVCVRCPPPPDYHYDDDDDPD